Protein AF-0000000084525604 (afdb_homodimer)

Nearest PDB structures (foldseek):
  6u3l-assembly1_A  TM=8.978E-01  e=7.682E-05  Mycobacterium kansasii
  3v5y-assembly4_D  TM=6.059E-01  e=9.392E-02  Homo sapiens
  1aep-assembly1_A  TM=3.145E-01  e=1.385E+00  Locusta migratoria
  6u3l-assembly1_A  TM=8.977E-01  e=7.682E-05  Mycobacterium kansasii
  3v5y-assembly4_D  TM=6.034E-01  e=9.392E-02  Homo sapiens

Structure (mmCIF, N/CA/C/O backbone):
data_AF-0000000084525604-model_v1
#
loop_
_entity.id
_entity.type
_entity.pdbx_description
1 polymer 'Hemerythrin HHE cation binding domain protein'
#
loop_
_atom_site.group_PDB
_atom_site.id
_atom_site.type_symbol
_atom_site.label_atom_id
_atom_site.label_alt_id
_atom_site.label_comp_id
_atom_site.label_asym_id
_atom_site.label_entity_id
_atom_site.label_seq_id
_atom_site.pdbx_PDB_ins_code
_atom_site.Cartn_x
_atom_site.Cartn_y
_atom_site.Cartn_z
_atom_site.occupancy
_atom_site.B_iso_or_equiv
_atom_site.auth_seq_id
_atom_site.auth_comp_id
_atom_site.auth_asym_id
_atom_site.auth_atom_id
_atom_site.pdbx_PDB_model_num
ATOM 1 N N . MET A 1 1 ? -19.234 -13.828 -17.719 1 58.25 1 MET A N 1
ATOM 2 C CA . MET A 1 1 ? -17.984 -13.078 -17.656 1 58.25 1 MET A CA 1
ATOM 3 C C . MET A 1 1 ? -17.234 -13.352 -16.359 1 58.25 1 MET A C 1
ATOM 5 O O . MET A 1 1 ? -17.844 -13.609 -15.328 1 58.25 1 MET A O 1
ATOM 9 N N . ALA A 1 2 ? -15.891 -13.594 -16.438 1 72.56 2 ALA A N 1
ATOM 10 C CA . ALA A 1 2 ? -15.258 -14.133 -15.242 1 72.56 2 ALA A CA 1
ATOM 11 C C . ALA A 1 2 ? -15.211 -13.086 -14.133 1 72.56 2 ALA A C 1
ATOM 13 O O . ALA A 1 2 ? -14.844 -11.938 -14.375 1 72.56 2 ALA A O 1
ATOM 14 N N . ASP A 1 3 ? -15.719 -13.391 -13.062 1 92.06 3 ASP A N 1
ATOM 15 C CA . ASP A 1 3 ? -15.68 -12.602 -11.836 1 92.06 3 ASP A CA 1
ATOM 16 C C . ASP A 1 3 ? -14.242 -12.398 -11.367 1 92.06 3 ASP A C 1
ATOM 18 O O . ASP A 1 3 ? -13.406 -13.297 -11.5 1 92.06 3 ASP A O 1
ATOM 22 N N . ILE A 1 4 ? -13.906 -11.125 -11.016 1 97.75 4 ILE A N 1
ATOM 23 C CA . ILE A 1 4 ? -12.523 -10.781 -10.688 1 97.75 4 ILE A CA 1
ATOM 24 C C . ILE A 1 4 ? -12.047 -11.641 -9.516 1 97.75 4 ILE A C 1
ATOM 26 O O . ILE A 1 4 ? -10.891 -12.047 -9.469 1 97.75 4 ILE A O 1
ATOM 30 N N . TYR A 1 5 ? -12.875 -11.984 -8.617 1 98.25 5 TYR A N 1
ATOM 31 C CA . TYR A 1 5 ? -12.516 -12.773 -7.438 1 98.25 5 TYR A CA 1
ATOM 32 C C . TYR A 1 5 ? -12.094 -14.18 -7.828 1 98.25 5 TYR A C 1
ATOM 34 O O . TYR A 1 5 ? -11.062 -14.68 -7.375 1 98.25 5 TYR A O 1
ATOM 42 N N . ALA A 1 6 ? -12.859 -14.781 -8.656 1 97.81 6 ALA A N 1
ATOM 43 C CA . ALA A 1 6 ? -12.531 -16.125 -9.141 1 97.81 6 ALA A CA 1
ATOM 44 C C . ALA A 1 6 ? -11.25 -16.109 -9.977 1 97.81 6 ALA A C 1
ATOM 46 O O . ALA A 1 6 ? -10.461 -17.047 -9.93 1 97.81 6 ALA A O 1
ATOM 47 N N . THR A 1 7 ? -11.086 -15.062 -10.758 1 98.56 7 THR A N 1
ATOM 48 C CA . THR A 1 7 ? -9.906 -14.93 -11.609 1 98.56 7 THR A CA 1
ATOM 49 C C . THR A 1 7 ? -8.641 -14.82 -10.758 1 98.56 7 THR A C 1
ATOM 51 O O . THR A 1 7 ? -7.648 -15.5 -11.031 1 98.56 7 THR A O 1
ATOM 54 N N . ILE A 1 8 ? -8.68 -13.984 -9.742 1 98.81 8 ILE A N 1
ATOM 55 C CA . ILE A 1 8 ? -7.547 -13.805 -8.836 1 98.81 8 ILE A CA 1
ATOM 56 C C . ILE A 1 8 ? -7.266 -15.109 -8.094 1 98.81 8 ILE A C 1
ATOM 58 O O . ILE A 1 8 ? -6.109 -15.516 -7.965 1 98.81 8 ILE A O 1
ATOM 62 N N . LYS A 1 9 ? -8.289 -15.805 -7.633 1 98.56 9 LYS A N 1
ATOM 63 C CA . LYS A 1 9 ? -8.133 -17.047 -6.895 1 98.56 9 LYS A CA 1
ATOM 64 C C . LYS A 1 9 ? -7.488 -18.125 -7.77 1 98.56 9 LYS A C 1
ATOM 66 O O . LYS A 1 9 ? -6.711 -18.953 -7.277 1 98.56 9 LYS A O 1
ATOM 71 N N . ALA A 1 10 ? -7.859 -18.156 -8.992 1 98.5 10 ALA A N 1
ATOM 72 C CA . ALA A 1 10 ? -7.242 -19.125 -9.906 1 98.5 10 ALA A CA 1
ATOM 73 C C . ALA A 1 10 ? -5.73 -18.922 -9.969 1 98.5 10 ALA A C 1
ATOM 75 O O . ALA A 1 10 ? -4.969 -19.891 -10.031 1 98.5 10 ALA A O 1
ATOM 76 N N . ASP A 1 11 ? -5.281 -17.656 -10.016 1 98.69 11 ASP A N 1
ATOM 77 C CA . ASP A 1 11 ? -3.852 -17.375 -9.938 1 98.69 11 ASP A CA 1
ATOM 78 C C . ASP A 1 11 ? -3.252 -17.922 -8.648 1 98.69 11 ASP A C 1
ATOM 80 O O . ASP A 1 11 ? -2.162 -18.5 -8.656 1 98.69 11 ASP A O 1
ATOM 84 N N . HIS A 1 12 ? -3.941 -17.656 -7.535 1 98.94 12 HIS A N 1
ATOM 85 C CA . HIS A 1 12 ? -3.467 -18.125 -6.238 1 98.94 12 HIS A CA 1
ATOM 86 C C . HIS A 1 12 ? -3.246 -19.641 -6.254 1 98.94 12 HIS A C 1
ATOM 88 O O . HIS A 1 12 ? -2.25 -20.125 -5.719 1 98.94 12 HIS A O 1
ATOM 94 N N . ASP A 1 13 ? -4.184 -20.328 -6.824 1 98.81 13 ASP A N 1
ATOM 95 C CA . ASP A 1 13 ? -4.062 -21.781 -6.914 1 98.81 13 ASP A CA 1
ATOM 96 C C . ASP A 1 13 ? -2.816 -22.188 -7.699 1 98.81 13 ASP A C 1
ATOM 98 O O . ASP A 1 13 ? -2.08 -23.078 -7.293 1 98.81 13 ASP A O 1
ATOM 102 N N . THR A 1 14 ? -2.594 -21.531 -8.805 1 98.81 14 THR A N 1
ATOM 103 C CA . THR A 1 14 ? -1.4 -21.766 -9.609 1 98.81 14 THR A CA 1
ATOM 104 C C . THR A 1 14 ? -0.137 -21.5 -8.797 1 98.81 14 THR A C 1
ATOM 106 O O . THR A 1 14 ? 0.824 -22.266 -8.852 1 98.81 14 THR A O 1
ATOM 109 N N . HIS A 1 15 ? -0.137 -20.422 -8.047 1 98.94 15 HIS A N 1
ATOM 110 C CA . HIS A 1 15 ? 1.033 -20.047 -7.266 1 98.94 15 HIS A CA 1
ATOM 111 C C . HIS A 1 15 ? 1.293 -21.047 -6.141 1 98.94 15 HIS A C 1
ATOM 113 O O . HIS A 1 15 ? 2.445 -21.359 -5.844 1 98.94 15 HIS A O 1
ATOM 119 N N . ARG A 1 16 ? 0.242 -21.5 -5.449 1 98.88 16 ARG A N 1
ATOM 120 C CA . ARG A 1 16 ? 0.402 -22.531 -4.434 1 98.88 16 ARG A CA 1
ATOM 121 C C . ARG A 1 16 ? 1.068 -23.766 -5.02 1 98.88 16 ARG A C 1
ATOM 123 O O . ARG A 1 16 ? 1.944 -24.375 -4.391 1 98.88 16 ARG A O 1
ATOM 130 N N . GLU A 1 17 ? 0.632 -24.156 -6.211 1 98.88 17 GLU A N 1
ATOM 131 C CA . GLU A 1 17 ? 1.216 -25.312 -6.875 1 98.88 17 GLU A CA 1
ATOM 132 C C . GLU A 1 17 ? 2.693 -25.094 -7.188 1 98.88 17 GLU A C 1
ATOM 134 O O . GLU A 1 17 ? 3.518 -25.984 -6.996 1 98.88 17 GLU A O 1
ATOM 139 N N . LEU A 1 18 ? 3.051 -23.938 -7.699 1 98.88 18 LEU A N 1
ATOM 140 C CA . LEU A 1 18 ? 4.438 -23.609 -8.023 1 98.88 18 LEU A CA 1
ATOM 141 C C . LEU A 1 18 ? 5.301 -23.609 -6.766 1 98.88 18 LEU A C 1
ATOM 143 O O . LEU A 1 18 ? 6.418 -24.125 -6.777 1 98.88 18 LEU A O 1
ATOM 147 N N . LEU A 1 19 ? 4.77 -23 -5.676 1 98.88 19 LEU A N 1
ATOM 148 C CA . LEU A 1 19 ? 5.508 -22.969 -4.418 1 98.88 19 LEU A CA 1
ATOM 149 C C . LEU A 1 19 ? 5.773 -24.375 -3.902 1 98.88 19 LEU A C 1
ATOM 151 O O . LEU A 1 19 ? 6.871 -24.672 -3.424 1 98.88 19 LEU A O 1
ATOM 155 N N . ALA A 1 20 ? 4.805 -25.281 -3.992 1 98.81 20 ALA A N 1
ATOM 156 C CA . ALA A 1 20 ? 4.961 -26.672 -3.582 1 98.81 20 ALA A CA 1
ATOM 157 C C . ALA A 1 20 ? 6.016 -27.375 -4.43 1 98.81 20 ALA A C 1
ATOM 159 O O . ALA A 1 20 ? 6.828 -28.141 -3.906 1 98.81 20 ALA A O 1
ATOM 160 N N . ARG A 1 21 ? 6 -27.156 -5.734 1 98.69 21 ARG A N 1
ATOM 161 C CA . ARG A 1 21 ? 6.977 -27.734 -6.645 1 98.69 21 ARG A CA 1
ATOM 162 C C . ARG A 1 21 ? 8.391 -27.297 -6.285 1 98.69 21 ARG A C 1
ATOM 164 O O . ARG A 1 21 ? 9.32 -28.109 -6.258 1 98.69 21 ARG A O 1
ATOM 171 N N . ILE A 1 22 ? 8.562 -26.016 -6.035 1 98.81 22 ILE A N 1
ATOM 172 C CA . ILE A 1 22 ? 9.867 -25.484 -5.668 1 98.81 22 ILE A CA 1
ATOM 173 C C . ILE A 1 22 ? 10.344 -26.125 -4.371 1 98.81 22 ILE A C 1
ATOM 175 O O . ILE A 1 22 ? 11.508 -26.516 -4.254 1 98.81 22 ILE A O 1
ATOM 179 N N . ALA A 1 23 ? 9.438 -26.234 -3.43 1 98.31 23 ALA A N 1
ATOM 180 C CA . ALA A 1 23 ? 9.758 -26.797 -2.121 1 98.31 23 ALA A CA 1
ATOM 181 C C . ALA A 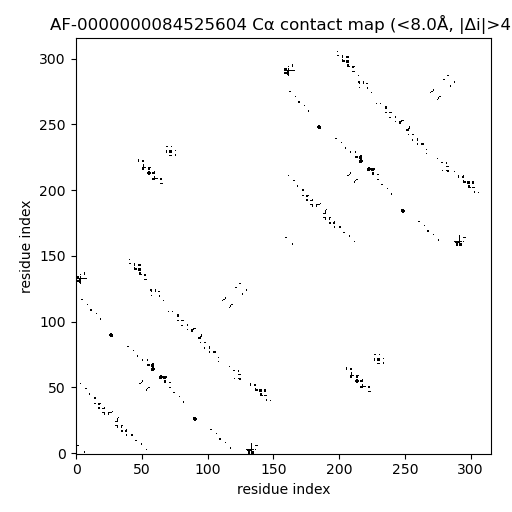1 23 ? 10.211 -28.25 -2.244 1 98.31 23 ALA A C 1
ATOM 183 O O . ALA A 1 23 ? 10.992 -28.734 -1.419 1 98.31 23 ALA A O 1
ATOM 184 N N . ASP A 1 24 ? 9.789 -28.922 -3.279 1 97.94 24 ASP A N 1
ATOM 185 C CA . ASP A 1 24 ? 10.086 -30.328 -3.469 1 97.94 24 ASP A CA 1
ATOM 186 C C . ASP A 1 24 ? 11.414 -30.516 -4.188 1 97.94 24 ASP A C 1
ATOM 188 O O . ASP A 1 24 ? 11.852 -31.656 -4.418 1 97.94 24 ASP A O 1
ATOM 192 N N . THR A 1 25 ? 12.086 -29.438 -4.574 1 97.56 25 THR A N 1
ATOM 193 C CA . THR A 1 25 ? 13.367 -29.5 -5.266 1 97.56 25 THR A CA 1
ATOM 194 C C . THR A 1 25 ? 14.516 -29.156 -4.316 1 97.56 25 THR A C 1
ATOM 196 O O . THR A 1 25 ? 14.281 -28.828 -3.148 1 97.56 25 THR A O 1
ATOM 199 N N . SER A 1 26 ? 15.75 -29.359 -4.805 1 96.5 26 SER A N 1
ATOM 200 C CA . SER A 1 26 ? 16.906 -29.062 -3.967 1 96.5 26 SER A CA 1
ATOM 201 C C . SER A 1 26 ? 18.062 -28.484 -4.793 1 96.5 26 SER A C 1
ATOM 203 O O . SER A 1 26 ? 18.109 -28.688 -6.008 1 96.5 26 SER A O 1
ATOM 205 N N . GLY A 1 27 ? 18.891 -27.719 -4.094 1 96.69 27 GLY A N 1
ATOM 206 C CA . GLY A 1 27 ? 20.078 -27.156 -4.73 1 96.69 27 GLY A CA 1
ATOM 207 C C . GLY A 1 27 ? 19.75 -26.219 -5.867 1 96.69 27 GLY A C 1
ATOM 208 O O . GLY A 1 27 ? 18.797 -25.438 -5.781 1 96.69 27 GLY A O 1
ATOM 209 N N . ALA A 1 28 ? 20.609 -26.156 -6.836 1 97.62 28 ALA A N 1
ATOM 210 C CA . ALA A 1 28 ? 20.422 -25.328 -8.016 1 97.62 28 ALA A CA 1
ATOM 211 C C . ALA A 1 28 ? 19.969 -26.156 -9.211 1 97.62 28 ALA A C 1
ATOM 213 O O . ALA A 1 28 ? 20.453 -25.969 -10.328 1 97.62 28 ALA A O 1
ATOM 214 N N . SER A 1 29 ? 19.047 -27.094 -8.93 1 98.06 29 SER A N 1
ATOM 215 C CA . SER A 1 29 ? 18.547 -27.938 -10.008 1 98.06 29 SER A CA 1
ATOM 216 C C . SER A 1 29 ? 17.828 -27.125 -11.07 1 98.06 29 SER A C 1
ATOM 218 O O . SER A 1 29 ? 17.297 -26.047 -10.781 1 98.06 29 SER A O 1
ATOM 220 N N . GLU A 1 30 ? 17.812 -27.625 -12.266 1 98.12 30 GLU A N 1
ATOM 221 C CA . GLU A 1 30 ? 17.109 -26.969 -13.367 1 98.12 30 GLU A CA 1
ATOM 222 C C . GLU A 1 30 ? 15.617 -26.859 -13.086 1 98.12 30 GLU A C 1
ATOM 224 O O . GLU A 1 30 ? 14.984 -25.859 -13.438 1 98.12 30 GLU A O 1
ATOM 229 N N . GLU A 1 31 ? 15.094 -27.875 -12.477 1 98.19 31 GLU A N 1
ATOM 230 C CA . GLU A 1 31 ? 13.672 -27.891 -12.148 1 98.19 31 GLU A CA 1
ATOM 231 C C . GLU A 1 31 ? 13.328 -26.766 -11.172 1 98.19 31 GLU A C 1
ATOM 233 O O . GLU A 1 31 ? 12.328 -26.062 -11.336 1 98.19 31 GLU A O 1
ATOM 238 N N . ARG A 1 32 ? 14.133 -26.562 -10.094 1 98.56 32 ARG A N 1
ATOM 239 C CA . ARG A 1 32 ? 13.914 -25.469 -9.148 1 98.56 32 ARG A CA 1
ATOM 240 C C . ARG A 1 32 ? 14.008 -24.125 -9.844 1 98.56 32 ARG A C 1
ATOM 242 O O . ARG A 1 32 ? 13.156 -23.25 -9.633 1 98.56 32 ARG A O 1
ATOM 249 N N . ALA A 1 33 ? 15.023 -23.984 -10.664 1 98.38 33 ALA A N 1
ATOM 250 C CA . ALA A 1 33 ? 15.266 -22.719 -11.352 1 98.38 33 ALA A CA 1
ATOM 251 C C . ALA A 1 33 ? 14.086 -22.344 -12.25 1 98.38 33 ALA A C 1
ATOM 253 O O . ALA A 1 33 ? 13.664 -21.188 -12.281 1 98.38 33 ALA A O 1
ATOM 254 N N . GLU A 1 34 ? 13.602 -23.297 -12.938 1 98.5 34 GLU A N 1
ATOM 255 C CA . GLU A 1 34 ? 12.484 -23.062 -13.844 1 98.5 34 GLU A CA 1
ATOM 256 C C . GLU A 1 34 ? 11.211 -22.719 -13.078 1 98.5 34 GLU A C 1
ATOM 258 O O . GLU A 1 34 ? 10.484 -21.797 -13.445 1 98.5 34 GLU A O 1
ATOM 263 N N . ALA A 1 35 ? 10.891 -23.5 -12.07 1 98.69 35 ALA A N 1
ATOM 264 C CA . ALA A 1 35 ? 9.703 -23.234 -11.266 1 98.69 35 ALA A CA 1
ATOM 265 C C . ALA A 1 35 ? 9.781 -21.875 -10.578 1 98.69 35 ALA A C 1
ATOM 267 O O . ALA A 1 35 ? 8.789 -21.156 -10.5 1 98.69 35 ALA A O 1
ATOM 268 N N . TRP A 1 36 ? 11.016 -21.547 -10.055 1 98.69 36 TRP A N 1
ATOM 269 C CA . TRP A 1 36 ? 11.219 -20.25 -9.398 1 98.69 36 TRP A CA 1
ATOM 270 C C . TRP A 1 36 ? 11 -19.109 -10.383 1 98.69 36 TRP A C 1
ATOM 272 O O . TRP A 1 36 ? 10.312 -18.141 -10.07 1 98.69 36 TRP A O 1
ATOM 282 N N . ARG A 1 37 ? 11.555 -19.234 -11.516 1 98 37 ARG A N 1
ATOM 283 C CA . ARG A 1 37 ? 11.398 -18.188 -12.523 1 98 37 ARG A CA 1
ATOM 284 C C . ARG A 1 37 ? 9.93 -17.984 -12.867 1 98 37 ARG A C 1
ATOM 286 O O . ARG A 1 37 ? 9.469 -16.844 -12.969 1 98 37 ARG A O 1
ATOM 293 N N . THR A 1 38 ? 9.234 -19.031 -13.117 1 98.5 38 THR A N 1
ATOM 294 C CA . THR A 1 38 ? 7.82 -18.953 -13.453 1 98.5 38 THR A CA 1
ATOM 295 C C . THR A 1 38 ? 7.035 -18.297 -12.328 1 98.5 38 THR A C 1
ATOM 297 O O . THR A 1 38 ? 6.215 -17.406 -12.57 1 98.5 38 THR A O 1
ATOM 300 N N . PHE A 1 39 ? 7.305 -18.734 -11.086 1 98.81 39 PHE A N 1
ATOM 301 C CA . PHE A 1 39 ? 6.629 -18.156 -9.93 1 98.81 39 PHE A CA 1
ATOM 302 C C . PHE A 1 39 ? 6.922 -16.672 -9.812 1 98.81 39 PHE A C 1
ATOM 304 O O . PHE A 1 39 ? 6.004 -15.859 -9.664 1 98.81 39 PHE A O 1
ATOM 311 N N . TYR A 1 40 ? 8.172 -16.312 -9.859 1 98.44 40 TYR A N 1
ATOM 312 C CA . TYR A 1 40 ? 8.633 -14.938 -9.727 1 98.44 40 TYR A CA 1
ATOM 313 C C . TYR A 1 40 ? 7.934 -14.023 -10.734 1 98.44 40 TYR A C 1
ATOM 315 O O . TYR A 1 40 ? 7.355 -13.008 -10.359 1 98.44 40 TYR A O 1
ATOM 323 N N . GLU A 1 41 ? 7.926 -14.422 -11.977 1 98.06 41 GLU A N 1
ATOM 324 C CA . GLU A 1 41 ? 7.352 -13.586 -13.031 1 98.06 41 GLU A CA 1
ATOM 325 C C . GLU A 1 41 ? 5.832 -13.516 -12.906 1 98.06 41 GLU A C 1
ATOM 327 O O . GLU A 1 41 ? 5.238 -12.453 -13.117 1 98.06 41 GLU A O 1
ATOM 332 N N . ASP A 1 42 ? 5.23 -14.625 -12.586 1 98.62 42 ASP A N 1
ATOM 333 C CA . ASP A 1 42 ? 3.771 -14.656 -12.516 1 98.62 42 ASP A CA 1
ATOM 334 C C . ASP A 1 42 ? 3.256 -13.859 -11.32 1 98.62 42 ASP A C 1
ATOM 336 O O . ASP A 1 42 ? 2.252 -13.156 -11.43 1 98.62 42 ASP A O 1
ATOM 340 N N . VAL A 1 43 ? 3.932 -13.992 -10.195 1 98.75 43 VAL A N 1
ATOM 341 C CA . VAL A 1 43 ? 3.48 -13.289 -9 1 98.75 43 VAL A CA 1
ATOM 342 C C . VAL A 1 43 ? 3.67 -11.781 -9.18 1 98.75 43 VAL A C 1
ATOM 344 O O . VAL A 1 43 ? 2.838 -10.984 -8.734 1 98.75 43 VAL A O 1
ATOM 347 N N . LYS A 1 44 ? 4.75 -11.359 -9.766 1 98.25 44 LYS A N 1
ATOM 348 C CA . LYS A 1 44 ? 4.965 -9.945 -10.039 1 98.25 44 LYS A CA 1
ATOM 349 C C . LYS A 1 44 ? 3.883 -9.391 -10.961 1 98.25 44 LYS A C 1
ATOM 351 O O . LYS A 1 44 ? 3.35 -8.305 -10.719 1 98.25 44 LYS A O 1
ATOM 356 N N . SER A 1 45 ? 3.58 -10.117 -12.039 1 98.69 45 SER A N 1
ATOM 357 C CA . SER A 1 45 ? 2.523 -9.711 -12.961 1 98.69 45 SER A CA 1
ATOM 358 C C . SER A 1 45 ? 1.161 -9.711 -12.273 1 98.69 45 SER A C 1
ATOM 360 O O . SER A 1 45 ? 0.346 -8.82 -12.508 1 98.69 45 SER A O 1
ATOM 362 N N . HIS A 1 46 ? 0.941 -10.727 -11.445 1 98.88 46 HIS A N 1
ATOM 363 C CA . HIS A 1 46 ? -0.28 -10.828 -10.656 1 98.88 46 HIS A CA 1
ATOM 364 C C . HIS A 1 46 ? -0.454 -9.617 -9.75 1 98.88 46 HIS A C 1
ATOM 366 O O . HIS A 1 46 ? -1.534 -9.023 -9.703 1 98.88 46 HIS A O 1
ATOM 372 N N . ALA A 1 47 ? 0.594 -9.273 -9.023 1 98.81 47 ALA A N 1
ATOM 373 C CA . ALA A 1 47 ? 0.517 -8.172 -8.07 1 98.81 47 ALA A CA 1
ATOM 374 C C . ALA A 1 47 ? 0.223 -6.848 -8.773 1 98.81 47 ALA A C 1
ATOM 376 O O . ALA A 1 47 ? -0.618 -6.07 -8.32 1 98.81 47 ALA A O 1
ATOM 377 N N . ALA A 1 48 ? 0.872 -6.605 -9.875 1 98.62 48 ALA A N 1
ATOM 378 C CA . ALA A 1 48 ? 0.641 -5.383 -10.641 1 98.62 48 ALA A CA 1
ATOM 379 C C . ALA A 1 48 ? -0.801 -5.309 -11.133 1 98.62 48 ALA A C 1
ATOM 381 O O . ALA A 1 48 ? -1.459 -4.273 -10.992 1 98.62 48 ALA A O 1
ATOM 382 N N . ALA A 1 49 ? -1.25 -6.367 -11.727 1 98.88 49 ALA A N 1
ATOM 383 C CA . ALA A 1 49 ? -2.611 -6.426 -12.25 1 98.88 49 ALA A CA 1
ATOM 384 C C . ALA A 1 49 ? -3.639 -6.258 -11.133 1 98.88 49 ALA A C 1
ATOM 386 O O . ALA A 1 49 ? -4.633 -5.547 -11.297 1 98.88 49 ALA A O 1
ATOM 387 N N . GLU A 1 50 ? -3.414 -6.934 -10.055 1 98.94 50 GLU A N 1
ATOM 388 C CA . GLU A 1 50 ? -4.336 -6.895 -8.922 1 98.94 50 GLU A CA 1
ATOM 389 C C . GLU A 1 50 ? -4.41 -5.496 -8.32 1 98.94 50 GLU A C 1
ATOM 391 O O . GLU A 1 50 ? -5.492 -5.023 -7.965 1 98.94 50 GLU A O 1
ATOM 396 N N . GLU A 1 51 ? -3.279 -4.859 -8.141 1 98.94 51 GLU A N 1
ATOM 397 C CA . GLU A 1 51 ? -3.27 -3.498 -7.617 1 98.94 51 GLU A CA 1
ATOM 398 C C . GLU A 1 51 ? -4.012 -2.543 -8.547 1 98.94 51 GLU A C 1
ATOM 400 O O . GLU A 1 51 ? -4.852 -1.76 -8.094 1 98.94 51 GLU A O 1
ATOM 405 N N . GLU A 1 52 ? -3.807 -2.674 -9.805 1 98.81 52 GLU A N 1
ATOM 406 C CA . GLU A 1 52 ? -4.418 -1.772 -10.781 1 98.81 52 GLU A CA 1
ATOM 407 C C . GLU A 1 52 ? -5.922 -2.002 -10.875 1 98.81 52 GLU A C 1
ATOM 409 O O . GLU A 1 52 ? -6.699 -1.047 -10.938 1 98.81 52 GLU A O 1
ATOM 414 N N . THR A 1 53 ? -6.371 -3.229 -10.805 1 98.69 53 THR A N 1
ATOM 415 C CA . THR A 1 53 ? -7.738 -3.527 -11.211 1 98.69 53 THR A CA 1
ATOM 416 C C . THR A 1 53 ? -8.625 -3.773 -10 1 98.69 53 THR A C 1
ATOM 418 O O . THR A 1 53 ? -9.844 -3.586 -10.062 1 98.69 53 THR A O 1
ATOM 421 N N . PHE A 1 54 ? -8.07 -4.238 -8.945 1 98.88 54 PHE A N 1
ATOM 422 C CA . PHE A 1 54 ? -8.852 -4.641 -7.785 1 98.88 54 PHE A CA 1
ATOM 423 C C . PHE A 1 54 ? -8.578 -3.719 -6.605 1 98.88 54 PHE A C 1
ATOM 425 O O . PHE A 1 54 ? -9.477 -3.027 -6.129 1 98.88 54 PHE A O 1
ATOM 432 N N . TYR A 1 55 ? -7.305 -3.568 -6.152 1 98.88 55 TYR A N 1
ATOM 433 C CA . TYR A 1 55 ? -6.992 -2.801 -4.953 1 98.88 55 TYR A CA 1
ATOM 434 C C . TYR A 1 55 ? -7.207 -1.311 -5.188 1 98.88 55 TYR A C 1
ATOM 436 O O . TYR A 1 55 ? -7.582 -0.579 -4.266 1 98.88 55 TYR A O 1
ATOM 444 N N . SER A 1 56 ? -6.953 -0.844 -6.438 1 98.81 56 SER A N 1
ATOM 445 C CA . SER A 1 56 ? -7.262 0.552 -6.734 1 98.81 56 SER A CA 1
ATOM 446 C C . SER A 1 56 ? -8.734 0.863 -6.469 1 98.81 56 SER A C 1
ATOM 448 O O . SER A 1 56 ? -9.055 1.915 -5.918 1 98.81 56 SER A O 1
ATOM 450 N N . LYS A 1 57 ? -9.633 -0.004 -6.824 1 98.69 57 LYS A N 1
ATOM 451 C CA . LYS A 1 57 ? -11.062 0.184 -6.574 1 98.69 57 LYS A CA 1
ATOM 452 C C . LYS A 1 57 ? -11.375 0.094 -5.086 1 98.69 57 LYS A C 1
ATOM 454 O O . LYS A 1 57 ? -12.109 0.925 -4.551 1 98.69 57 LYS A O 1
ATOM 459 N N . LEU A 1 58 ? -10.844 -0.943 -4.48 1 98.88 58 LEU A N 1
ATOM 460 C CA . LEU A 1 58 ? -11.094 -1.126 -3.055 1 98.88 58 LEU A CA 1
ATOM 461 C C . LEU A 1 58 ? -10.625 0.087 -2.26 1 98.88 58 LEU A C 1
ATOM 463 O O . LEU A 1 58 ? -11.312 0.541 -1.344 1 98.88 58 LEU A O 1
ATOM 467 N N . MET A 1 59 ? -9.477 0.65 -2.59 1 98.81 59 MET A N 1
ATOM 468 C CA . MET A 1 59 ? -8.867 1.785 -1.9 1 98.81 59 MET A CA 1
ATOM 469 C C . MET A 1 59 ? -9.727 3.035 -2.053 1 98.81 59 MET A C 1
ATOM 471 O O . MET A 1 59 ? -9.711 3.916 -1.189 1 98.81 59 MET A O 1
ATOM 475 N N . SER A 1 60 ? -10.492 3.096 -3.146 1 98.56 60 SER A N 1
ATOM 476 C CA . SER A 1 60 ? -11.312 4.277 -3.41 1 98.56 60 SER A CA 1
ATOM 477 C C . SER A 1 60 ? -12.586 4.266 -2.574 1 98.56 60 SER A C 1
ATOM 479 O O . SER A 1 60 ? -13.359 5.223 -2.6 1 98.56 60 SER A O 1
ATOM 481 N N . LYS A 1 61 ? -12.773 3.186 -1.846 1 98.62 61 LYS A N 1
ATOM 482 C CA . LYS A 1 61 ? -13.938 3.064 -0.98 1 98.62 61 LYS A CA 1
ATOM 483 C C . LYS A 1 61 ? -13.562 3.27 0.485 1 98.62 61 LYS A C 1
ATOM 485 O O . LYS A 1 61 ? -12.648 2.623 0.991 1 98.62 61 LYS A O 1
ATOM 490 N N . THR A 1 62 ? -14.414 4.098 1.171 1 97.88 62 THR A N 1
ATOM 491 C CA . THR A 1 62 ? -14.109 4.504 2.539 1 97.88 62 THR A CA 1
ATOM 492 C C . THR A 1 62 ? -13.891 3.287 3.432 1 97.88 62 THR A C 1
ATOM 494 O O . THR A 1 62 ? -12.898 3.217 4.164 1 97.88 62 THR A O 1
ATOM 497 N N . TRP A 1 63 ? -14.719 2.291 3.301 1 97.31 63 TRP A N 1
ATOM 498 C CA . TRP A 1 63 ? -14.664 1.144 4.203 1 97.31 63 TRP A CA 1
ATOM 499 C C . TRP A 1 63 ? -13.828 0.02 3.605 1 97.31 63 TRP A C 1
ATOM 501 O O . TRP A 1 63 ? -13.789 -1.089 4.145 1 97.31 63 TRP A O 1
ATOM 511 N N . GLY A 1 64 ? -13.164 0.256 2.473 1 98.5 64 GLY A N 1
ATOM 512 C CA . GLY A 1 64 ? -12.211 -0.665 1.874 1 98.5 64 GLY A CA 1
ATOM 513 C C . GLY A 1 64 ? -10.781 -0.177 1.957 1 98.5 64 GLY A C 1
ATOM 514 O O . GLY A 1 64 ? -9.844 -0.95 1.751 1 98.5 64 GLY A O 1
ATOM 515 N N . GLN A 1 65 ? -10.641 1.098 2.238 1 98.38 65 GLN A N 1
ATOM 516 C CA . GLN A 1 65 ? -9.352 1.783 2.15 1 98.38 65 GLN A CA 1
ATOM 517 C C . GLN A 1 65 ? -8.32 1.136 3.068 1 98.38 65 GLN A C 1
ATOM 519 O O . GLN A 1 65 ? -7.191 0.868 2.65 1 98.38 65 GLN A O 1
ATOM 524 N N . ASP A 1 66 ? -8.68 0.792 4.262 1 97.38 66 ASP A N 1
ATOM 525 C CA . ASP A 1 66 ? -7.746 0.205 5.223 1 97.38 66 ASP A CA 1
ATOM 526 C C . ASP A 1 66 ? -7.293 -1.181 4.77 1 97.38 66 ASP A C 1
ATOM 528 O O . ASP A 1 66 ? -6.117 -1.525 4.898 1 97.38 66 ASP A O 1
ATOM 532 N N . SER A 1 67 ? -8.219 -1.964 4.277 1 98.5 67 SER A N 1
ATOM 533 C CA . SER A 1 67 ? -7.902 -3.293 3.766 1 98.5 67 SER A CA 1
ATOM 534 C C . SER A 1 67 ? -6.961 -3.215 2.566 1 98.5 67 SER A C 1
ATOM 536 O O . SER A 1 67 ? -6.027 -4.012 2.449 1 98.5 67 SER A O 1
ATOM 538 N N . ALA A 1 68 ? -7.238 -2.279 1.705 1 98.88 68 ALA A N 1
ATOM 539 C CA . ALA A 1 68 ? -6.387 -2.102 0.532 1 98.88 68 ALA A CA 1
ATOM 540 C C . ALA A 1 68 ? -4.977 -1.678 0.937 1 98.88 68 ALA A C 1
ATOM 542 O O . ALA A 1 68 ? -3.99 -2.205 0.416 1 98.88 68 ALA A O 1
ATOM 543 N N . ARG A 1 69 ? -4.852 -0.727 1.855 1 98.75 69 ARG A N 1
ATOM 544 C CA . ARG A 1 69 ? -3.537 -0.302 2.322 1 98.75 69 ARG A CA 1
ATOM 545 C C . ARG A 1 69 ? -2.752 -1.479 2.891 1 98.75 69 ARG A C 1
ATOM 547 O O . ARG A 1 69 ? -1.572 -1.652 2.578 1 98.75 69 ARG A O 1
ATOM 554 N N . HIS A 1 70 ? -3.402 -2.23 3.717 1 98.5 70 HIS A N 1
ATOM 555 C CA . HIS A 1 70 ? -2.771 -3.391 4.332 1 98.5 70 HIS A CA 1
ATOM 556 C C . HIS A 1 70 ? -2.252 -4.363 3.277 1 98.5 70 HIS A C 1
ATOM 558 O O . HIS A 1 70 ? -1.097 -4.789 3.336 1 98.5 70 HIS A O 1
ATOM 564 N N . SER A 1 71 ? -3.082 -4.691 2.326 1 98.75 71 SER A N 1
ATOM 565 C CA . SER A 1 71 ? -2.723 -5.656 1.295 1 98.75 71 SER A CA 1
ATOM 566 C C . SER A 1 71 ? -1.601 -5.129 0.407 1 98.75 71 SER A C 1
ATOM 568 O O . SER A 1 71 ? -0.707 -5.883 0.013 1 98.75 71 SER A O 1
ATOM 570 N N . VAL A 1 72 ? -1.667 -3.855 0.06 1 98.81 72 VAL A N 1
ATOM 571 C CA . VAL A 1 72 ? -0.652 -3.254 -0.797 1 98.81 72 VAL A CA 1
ATOM 572 C C . VAL A 1 72 ? 0.683 -3.199 -0.058 1 98.81 72 VAL A C 1
ATOM 574 O O . VAL A 1 72 ? 1.742 -3.377 -0.664 1 98.81 72 VAL A O 1
ATOM 577 N N . GLU A 1 73 ? 0.662 -2.918 1.217 1 98.56 73 GLU A N 1
ATOM 578 C CA . GLU A 1 73 ? 1.874 -3.004 2.025 1 98.56 73 GLU A CA 1
ATOM 579 C C . GLU A 1 73 ? 2.49 -4.398 1.952 1 98.56 73 GLU A C 1
ATOM 581 O O . GLU A 1 73 ? 3.703 -4.539 1.796 1 98.56 73 GLU A O 1
ATOM 586 N N . GLU A 1 74 ? 1.643 -5.426 2.107 1 98.81 74 GLU A N 1
ATOM 587 C CA . GLU A 1 74 ? 2.135 -6.797 2.01 1 98.81 74 GLU A CA 1
ATOM 588 C C . GLU A 1 74 ? 2.746 -7.07 0.639 1 98.81 74 GLU A C 1
ATOM 590 O O . GLU A 1 74 ? 3.762 -7.762 0.532 1 98.81 74 GLU A O 1
ATOM 595 N N . HIS A 1 75 ? 2.131 -6.52 -0.433 1 98.94 75 HIS A N 1
ATOM 596 C CA . HIS A 1 75 ? 2.695 -6.664 -1.771 1 98.94 75 HIS A CA 1
ATOM 597 C C . HIS A 1 75 ? 4.105 -6.086 -1.838 1 98.94 75 HIS A C 1
ATOM 599 O O . HIS A 1 75 ? 4.996 -6.684 -2.439 1 98.94 75 HIS A O 1
ATOM 605 N N . ALA A 1 76 ? 4.273 -4.938 -1.269 1 98.56 76 ALA A N 1
ATOM 606 C CA . ALA A 1 76 ? 5.586 -4.297 -1.282 1 98.56 76 ALA A CA 1
ATOM 607 C C . ALA A 1 76 ? 6.617 -5.148 -0.545 1 98.56 76 ALA A C 1
ATOM 609 O O . ALA A 1 76 ? 7.746 -5.316 -1.019 1 98.56 76 ALA A O 1
ATOM 610 N N . GLU A 1 77 ? 6.242 -5.645 0.617 1 98.31 77 GLU A N 1
ATOM 611 C CA . GLU A 1 77 ? 7.137 -6.492 1.401 1 98.31 77 GLU A CA 1
ATOM 612 C C . GLU A 1 77 ? 7.492 -7.77 0.646 1 98.31 77 GLU A C 1
ATOM 614 O O . GLU A 1 77 ? 8.641 -8.211 0.662 1 98.31 77 GLU A O 1
ATOM 619 N N . LEU A 1 78 ? 6.488 -8.359 0.056 1 98.81 78 LEU A N 1
ATOM 620 C CA . LEU A 1 78 ? 6.711 -9.578 -0.716 1 98.81 78 LEU A CA 1
ATOM 621 C C . LEU A 1 78 ? 7.625 -9.305 -1.906 1 98.81 78 LEU A C 1
ATOM 623 O O . LEU A 1 78 ? 8.477 -10.133 -2.244 1 98.81 78 LEU A O 1
ATOM 627 N N . ASP A 1 79 ? 7.402 -8.188 -2.549 1 98.5 79 ASP A N 1
ATOM 628 C CA . ASP A 1 79 ? 8.258 -7.805 -3.668 1 98.5 79 ASP A CA 1
ATOM 629 C C . ASP A 1 79 ? 9.711 -7.684 -3.23 1 98.5 79 ASP A C 1
ATOM 631 O O . ASP A 1 79 ? 10.617 -8.141 -3.934 1 98.5 79 ASP A O 1
ATOM 635 N N . ASP A 1 80 ? 9.945 -7.039 -2.109 1 98.12 80 ASP A N 1
ATOM 636 C CA . ASP A 1 80 ? 11.297 -6.918 -1.577 1 98.12 80 ASP A CA 1
ATOM 637 C C . ASP A 1 80 ? 11.922 -8.289 -1.333 1 98.12 80 ASP A C 1
ATOM 639 O O . ASP A 1 80 ? 13.086 -8.516 -1.665 1 98.12 80 ASP A O 1
ATOM 643 N N . LEU A 1 81 ? 11.164 -9.172 -0.721 1 98.69 81 LEU A N 1
ATOM 644 C CA . LEU A 1 81 ? 11.648 -10.508 -0.413 1 98.69 81 LEU A CA 1
ATOM 645 C C . LEU A 1 81 ? 11.953 -11.289 -1.69 1 98.69 81 LEU A C 1
ATOM 647 O O . LEU A 1 81 ? 12.953 -12.008 -1.761 1 98.69 81 LEU A O 1
ATOM 651 N N . LEU A 1 82 ? 11.094 -11.172 -2.697 1 98.75 82 LEU A N 1
ATOM 652 C CA . LEU A 1 82 ? 11.32 -11.789 -3.996 1 98.75 82 LEU A CA 1
ATOM 653 C C . LEU A 1 82 ? 12.648 -11.336 -4.59 1 98.75 82 LEU A C 1
ATOM 655 O O . LEU A 1 82 ? 13.422 -12.156 -5.098 1 98.75 82 LEU A O 1
ATOM 659 N N . GLU A 1 83 ? 12.945 -10.062 -4.523 1 98.19 83 GLU A N 1
ATOM 660 C CA . GLU A 1 83 ? 14.18 -9.516 -5.074 1 98.19 83 GLU A CA 1
ATOM 661 C C . GLU A 1 83 ? 15.398 -10.008 -4.301 1 98.19 83 GLU A C 1
ATOM 663 O O . GLU A 1 83 ? 16.438 -10.289 -4.891 1 98.19 83 GLU A O 1
ATOM 668 N N . GLU A 1 84 ? 15.266 -10.062 -3 1 98.44 84 GLU A N 1
ATOM 669 C CA . GLU A 1 84 ? 16.359 -10.594 -2.176 1 98.44 84 GLU A CA 1
ATOM 670 C C . GLU A 1 84 ? 16.688 -12.031 -2.549 1 98.44 84 GLU A C 1
ATOM 672 O O . GLU A 1 84 ? 17.859 -12.406 -2.619 1 98.44 84 GLU A O 1
ATOM 677 N N . ILE A 1 85 ? 15.656 -12.797 -2.73 1 98.62 85 ILE A N 1
ATOM 678 C CA . ILE A 1 85 ? 15.836 -14.195 -3.084 1 98.62 85 ILE A CA 1
ATOM 679 C C . ILE A 1 85 ? 16.531 -14.305 -4.441 1 98.62 85 ILE A C 1
ATOM 681 O O . ILE A 1 85 ? 17.438 -15.109 -4.621 1 98.62 85 ILE A O 1
ATOM 685 N N . ASN A 1 86 ? 16.109 -13.469 -5.387 1 96.5 86 ASN A N 1
ATOM 686 C CA . ASN A 1 86 ? 16.719 -13.453 -6.715 1 96.5 86 ASN A CA 1
ATOM 687 C C . ASN A 1 86 ? 18.203 -13.141 -6.641 1 96.5 86 ASN A C 1
ATOM 689 O O . ASN A 1 86 ? 18.984 -13.586 -7.496 1 96.5 86 ASN A O 1
ATOM 693 N N . ASP A 1 87 ? 18.609 -12.445 -5.633 1 97 87 ASP A N 1
ATOM 694 C CA . ASP A 1 87 ? 20 -12.008 -5.5 1 97 87 ASP A CA 1
ATOM 695 C C . ASP A 1 87 ? 20.797 -12.969 -4.617 1 97 87 ASP A C 1
ATOM 697 O O . ASP A 1 87 ? 21.922 -12.672 -4.23 1 97 87 ASP A O 1
ATOM 701 N N . THR A 1 88 ? 20.234 -14.047 -4.266 1 98.44 88 THR A N 1
ATOM 702 C CA . THR A 1 88 ? 20.859 -15.023 -3.387 1 98.44 88 THR A CA 1
ATOM 703 C C . THR A 1 88 ? 21.156 -16.328 -4.141 1 98.44 88 THR A C 1
ATOM 705 O O . THR A 1 88 ? 20.344 -16.766 -4.949 1 98.44 88 THR A O 1
ATOM 708 N N . GLU A 1 89 ? 22.312 -16.953 -3.867 1 98.38 89 GLU A N 1
ATOM 709 C CA . GLU A 1 89 ? 22.67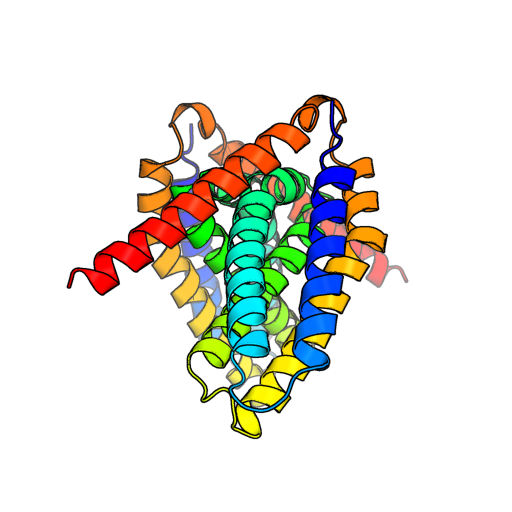2 -18.203 -4.523 1 98.38 89 GLU A CA 1
ATOM 710 C C . GLU A 1 89 ? 21.656 -19.297 -4.219 1 98.38 89 GLU A C 1
ATOM 712 O O . GLU A 1 89 ? 21.438 -19.641 -3.055 1 98.38 89 GLU A O 1
ATOM 717 N N . MET A 1 90 ? 21.094 -19.922 -5.219 1 98.31 90 MET A N 1
ATOM 718 C CA . MET A 1 90 ? 19.938 -20.797 -5.102 1 98.31 90 MET A CA 1
ATOM 719 C C . MET A 1 90 ? 20.281 -22.062 -4.312 1 98.31 90 MET A C 1
ATOM 721 O O . MET A 1 90 ? 19.406 -22.656 -3.674 1 98.31 90 MET A O 1
ATOM 725 N N . ASP A 1 91 ? 21.5 -22.484 -4.344 1 97.88 91 ASP A N 1
ATOM 726 C CA . ASP A 1 91 ? 21.875 -23.719 -3.643 1 97.88 91 ASP A CA 1
ATOM 727 C C . ASP A 1 91 ? 22.375 -23.406 -2.229 1 97.88 91 ASP A C 1
ATOM 729 O O . ASP A 1 91 ? 22.828 -24.312 -1.519 1 97.88 91 ASP A O 1
ATOM 733 N N . SER A 1 92 ? 22.266 -22.172 -1.776 1 98.31 92 SER A N 1
ATOM 734 C CA . SER A 1 92 ? 22.75 -21.797 -0.454 1 98.31 92 SER A CA 1
ATOM 735 C C . SER A 1 92 ? 21.672 -22 0.607 1 98.31 92 SER A C 1
ATOM 737 O O . SER A 1 92 ? 20.484 -21.953 0.304 1 98.31 92 SER A O 1
ATOM 739 N N . PRO A 1 93 ? 22.109 -22.234 1.862 1 98 93 PRO A N 1
ATOM 740 C CA . PRO A 1 93 ? 21.141 -22.281 2.959 1 98 93 PRO A CA 1
ATOM 741 C C . PRO A 1 93 ? 20.344 -20.984 3.107 1 98 93 PRO A C 1
ATOM 743 O O . PRO A 1 93 ? 19.172 -21.016 3.498 1 98 93 PRO A O 1
ATOM 746 N N . ALA A 1 94 ? 20.922 -19.891 2.785 1 98.62 94 ALA A N 1
ATOM 747 C CA . ALA A 1 94 ? 20.25 -18.609 2.879 1 98.62 94 ALA A CA 1
ATOM 748 C C . ALA A 1 94 ? 19.062 -18.531 1.909 1 98.62 94 ALA A C 1
ATOM 750 O O . ALA A 1 94 ? 18.016 -17.969 2.238 1 98.62 94 ALA A O 1
ATOM 751 N N . TRP A 1 95 ? 19.266 -19.062 0.694 1 98.75 95 TRP A N 1
ATOM 752 C CA . TRP A 1 95 ? 18.188 -19.062 -0.289 1 98.75 95 TRP A CA 1
ATOM 753 C C . TRP A 1 95 ? 16.969 -19.828 0.238 1 98.75 95 TRP A C 1
ATOM 755 O O . TRP A 1 95 ? 15.836 -19.359 0.138 1 98.75 95 TRP A O 1
ATOM 765 N N . LEU A 1 96 ? 17.25 -20.984 0.775 1 98.25 96 LEU A N 1
ATOM 766 C CA . LEU A 1 96 ? 16.172 -21.828 1.274 1 98.25 96 LEU A CA 1
ATOM 767 C C . LEU A 1 96 ? 15.414 -21.156 2.41 1 98.25 96 LEU A C 1
ATOM 769 O O . LEU A 1 96 ? 14.188 -21.25 2.494 1 98.25 96 LEU A O 1
ATOM 773 N N . GLU A 1 97 ? 16.141 -20.578 3.314 1 98.62 97 GLU A N 1
ATOM 774 C CA . GLU A 1 97 ? 15.523 -19.859 4.43 1 98.62 97 GLU A CA 1
ATOM 775 C C . GLU A 1 97 ? 14.625 -18.734 3.932 1 98.62 97 GLU A C 1
ATOM 777 O O . GLU A 1 97 ? 13.5 -18.578 4.406 1 98.62 97 GLU A O 1
ATOM 782 N N . LYS A 1 98 ? 15.102 -17.922 2.99 1 98.81 98 LYS A N 1
ATOM 783 C CA . LYS A 1 98 ? 14.312 -16.828 2.428 1 98.81 98 LYS A CA 1
ATOM 784 C C . LYS A 1 98 ? 13.1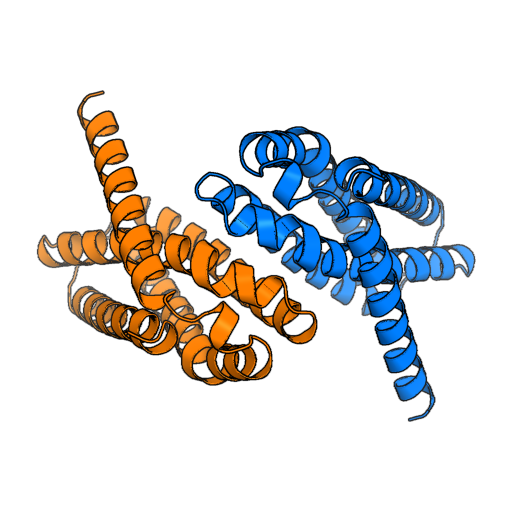02 -17.359 1.67 1 98.81 98 LYS A C 1
ATOM 786 O O . LYS A 1 98 ? 12.031 -16.734 1.69 1 98.81 98 LYS A O 1
ATOM 791 N N . PHE A 1 99 ? 13.297 -18.484 0.961 1 98.88 99 PHE A N 1
ATOM 792 C CA . PHE A 1 99 ? 12.18 -19.078 0.24 1 98.88 99 PHE A CA 1
ATOM 793 C C . PHE A 1 99 ? 11.094 -19.531 1.205 1 98.88 99 PHE A C 1
ATOM 795 O O . PHE A 1 99 ? 9.906 -19.344 0.944 1 98.88 99 PHE A O 1
ATOM 802 N N . LYS A 1 100 ? 11.469 -20.172 2.264 1 98.81 100 LYS A N 1
ATOM 803 C CA . LYS A 1 100 ? 10.492 -20.609 3.256 1 98.81 100 LYS A CA 1
ATOM 804 C C . LYS A 1 100 ? 9.703 -19.422 3.818 1 98.81 100 LYS A C 1
ATOM 806 O O . LYS A 1 100 ? 8.492 -19.516 4.008 1 98.81 100 LYS A O 1
ATOM 811 N N . GLN A 1 101 ? 10.422 -18.391 4.09 1 98.88 101 GLN A N 1
ATOM 812 C CA . GLN A 1 101 ? 9.758 -17.172 4.555 1 98.88 101 GLN A CA 1
ATOM 813 C C . GLN A 1 101 ? 8.797 -16.641 3.5 1 98.88 101 GLN A C 1
ATOM 815 O O . GLN A 1 101 ? 7.668 -16.266 3.822 1 98.88 101 GLN A O 1
ATOM 820 N N . LEU A 1 102 ? 9.242 -16.562 2.295 1 98.94 102 LEU A N 1
ATOM 821 C CA . LEU A 1 102 ? 8.391 -16.078 1.206 1 98.94 102 LEU A CA 1
ATOM 822 C C . LEU A 1 102 ? 7.133 -16.938 1.087 1 98.94 102 LEU A C 1
ATOM 824 O O . LEU A 1 102 ? 6.031 -16.406 0.936 1 98.94 102 LEU A O 1
ATOM 828 N N . ARG A 1 103 ? 7.312 -18.234 1.042 1 98.88 103 ARG A N 1
ATOM 829 C CA . ARG A 1 103 ? 6.168 -19.141 0.917 1 98.88 103 ARG A CA 1
ATOM 830 C C . ARG A 1 103 ? 5.156 -18.891 2.031 1 98.88 103 ARG A C 1
ATOM 832 O O . ARG A 1 103 ? 3.955 -18.781 1.772 1 98.88 103 ARG A O 1
ATOM 839 N N . HIS A 1 104 ? 5.672 -18.797 3.225 1 98.88 104 HIS A N 1
ATOM 840 C CA . HIS A 1 104 ? 4.797 -18.531 4.359 1 98.88 104 HIS A CA 1
ATOM 841 C C . HIS A 1 104 ? 4.055 -17.203 4.184 1 98.88 104 HIS A C 1
ATOM 843 O O . HIS A 1 104 ? 2.83 -17.156 4.312 1 98.88 104 HIS A O 1
ATOM 849 N N . ASP A 1 105 ? 4.785 -16.156 3.967 1 98.88 105 ASP A N 1
ATOM 850 C CA . ASP A 1 105 ? 4.203 -14.812 3.865 1 98.88 105 ASP A CA 1
ATOM 851 C C . ASP A 1 105 ? 3.219 -14.734 2.701 1 98.88 105 ASP A C 1
ATOM 853 O O . ASP A 1 105 ? 2.164 -14.102 2.816 1 98.88 105 ASP A O 1
ATOM 857 N N . TYR A 1 106 ? 3.557 -15.305 1.568 1 98.94 106 TYR A N 1
ATOM 858 C CA . TYR A 1 106 ? 2.705 -15.25 0.385 1 98.94 106 TYR A CA 1
ATOM 859 C C . TYR A 1 106 ? 1.419 -16.047 0.604 1 98.94 106 TYR A C 1
ATOM 861 O O . TYR A 1 106 ? 0.327 -15.562 0.288 1 98.94 106 TYR A O 1
ATOM 869 N N . GLU A 1 107 ? 1.538 -17.234 1.068 1 98.94 107 GLU A N 1
ATOM 870 C CA . GLU A 1 107 ? 0.344 -18.031 1.321 1 98.94 107 GLU A CA 1
ATOM 871 C C . GLU A 1 107 ? -0.557 -17.375 2.359 1 98.94 107 GLU A C 1
ATOM 873 O O . GLU A 1 107 ? -1.782 -17.406 2.236 1 98.94 107 GLU A O 1
ATOM 878 N N . HIS A 1 108 ? 0.054 -16.797 3.41 1 98.81 108 HIS A N 1
ATOM 879 C CA . HIS A 1 108 ? -0.727 -16.016 4.367 1 98.81 108 HIS A CA 1
ATOM 880 C C . HIS A 1 108 ? -1.478 -14.883 3.678 1 98.81 108 HIS A C 1
ATOM 882 O O . HIS A 1 108 ? -2.668 -14.68 3.928 1 98.81 108 HIS A O 1
ATOM 888 N N . HIS A 1 109 ? -0.813 -14.141 2.805 1 98.94 109 HIS A N 1
ATOM 889 C CA . HIS A 1 109 ? -1.408 -13.023 2.074 1 98.94 109 HIS A CA 1
ATOM 890 C C . HIS A 1 109 ? -2.602 -13.484 1.244 1 98.94 109 HIS A C 1
ATOM 892 O O . HIS A 1 109 ? -3.678 -12.891 1.31 1 98.94 109 HIS A O 1
ATOM 898 N N . ILE A 1 110 ? -2.467 -14.555 0.465 1 98.88 110 ILE A N 1
ATOM 899 C CA . ILE A 1 110 ? -3.549 -14.945 -0.434 1 98.88 110 ILE A CA 1
ATOM 900 C C . ILE A 1 110 ? -4.676 -15.586 0.366 1 98.88 110 ILE A C 1
ATOM 902 O O . ILE A 1 110 ? -5.852 -15.445 0.021 1 98.88 110 ILE A O 1
ATOM 906 N N . ASP A 1 111 ? -4.359 -16.297 1.482 1 98.88 111 ASP A N 1
ATOM 907 C CA . ASP A 1 111 ? -5.414 -16.812 2.355 1 98.88 111 ASP A CA 1
ATOM 908 C C . ASP A 1 111 ? -6.234 -15.672 2.949 1 98.88 111 ASP A C 1
ATOM 910 O O . ASP A 1 111 ? -7.465 -15.742 3 1 98.88 111 ASP A O 1
ATOM 914 N N . GLU A 1 112 ? -5.57 -14.68 3.432 1 98.81 112 GLU A N 1
ATOM 915 C CA . GLU A 1 112 ? -6.258 -13.516 3.979 1 98.81 112 GLU A CA 1
ATOM 916 C C . GLU A 1 112 ? -7.148 -12.859 2.928 1 98.81 112 GLU A C 1
ATOM 918 O O . GLU A 1 112 ? -8.273 -12.445 3.229 1 98.81 112 GLU A O 1
ATOM 923 N N . GLU A 1 113 ? -6.637 -12.719 1.769 1 98.88 113 GLU A N 1
ATOM 924 C CA . GLU A 1 113 ? -7.43 -12.141 0.686 1 98.88 113 GLU A CA 1
ATOM 925 C C . GLU A 1 113 ? -8.711 -12.938 0.452 1 98.88 113 GLU A C 1
ATOM 927 O O . GLU A 1 113 ? -9.805 -12.375 0.44 1 98.88 113 GLU A O 1
ATOM 932 N N . GLU A 1 114 ? -8.57 -14.227 0.28 1 98.75 114 GLU A N 1
ATOM 933 C CA . GLU A 1 114 ? -9.688 -15.102 -0.053 1 98.75 114 GLU A CA 1
ATOM 934 C C . GLU A 1 114 ? -10.695 -15.172 1.092 1 98.75 114 GLU A C 1
ATOM 936 O O . GLU A 1 114 ? -11.906 -15.266 0.859 1 98.75 114 GLU A O 1
ATOM 941 N N . ASP A 1 115 ? -10.211 -15.008 2.33 1 97.75 115 ASP A N 1
ATOM 942 C CA . ASP A 1 115 ? -11.062 -15.211 3.494 1 97.75 115 ASP A CA 1
ATOM 943 C C . ASP A 1 115 ? -11.68 -13.898 3.965 1 97.75 115 ASP A C 1
ATOM 945 O O . ASP A 1 115 ? -12.773 -13.891 4.535 1 97.75 115 ASP A O 1
ATOM 949 N N . GLU A 1 116 ? -11 -12.812 3.748 1 98.56 116 GLU A N 1
ATOM 950 C CA . GLU A 1 116 ? -11.438 -11.578 4.395 1 98.56 116 GLU A CA 1
ATOM 951 C C . GLU A 1 116 ? -11.555 -10.438 3.381 1 98.56 116 GLU A C 1
ATOM 953 O O . GLU A 1 116 ? -12.578 -9.75 3.336 1 98.56 116 GLU A O 1
ATOM 958 N N . ILE A 1 117 ? -10.57 -10.219 2.559 1 98.81 117 ILE A N 1
ATOM 959 C CA . ILE A 1 117 ? -10.508 -9.031 1.71 1 98.81 117 ILE A CA 1
ATOM 960 C C . ILE A 1 117 ? -11.586 -9.109 0.632 1 98.81 117 ILE A C 1
ATOM 962 O O . ILE A 1 117 ? -12.25 -8.117 0.338 1 98.81 117 ILE A O 1
ATOM 966 N N . PHE A 1 118 ? -11.75 -10.289 0.025 1 98.69 118 PHE A N 1
ATOM 967 C CA . PHE A 1 118 ? -12.766 -10.453 -1.005 1 98.69 118 PHE A CA 1
ATOM 968 C C . PHE A 1 118 ? -14.156 -10.172 -0.447 1 98.69 118 PHE A C 1
ATOM 970 O O . PHE A 1 118 ? -14.977 -9.531 -1.109 1 98.69 118 PHE A O 1
ATOM 977 N N . ALA A 1 119 ? -14.438 -10.648 0.76 1 98.5 119 ALA A N 1
ATOM 978 C CA . ALA A 1 119 ? -15.734 -10.383 1.39 1 98.5 119 ALA A CA 1
ATOM 979 C C . ALA A 1 119 ? -15.945 -8.891 1.6 1 98.5 119 ALA A C 1
ATOM 981 O O . ALA A 1 119 ? -17.031 -8.367 1.328 1 98.5 119 ALA A O 1
ATOM 982 N N . ARG A 1 120 ? -14.969 -8.188 2.102 1 98.56 120 ARG A N 1
ATOM 983 C CA . ARG A 1 120 ? -15.039 -6.742 2.281 1 98.56 120 ARG A CA 1
ATOM 984 C C . ARG A 1 120 ? -15.281 -6.035 0.952 1 98.56 120 ARG A C 1
ATOM 986 O O . ARG A 1 120 ? -16.078 -5.098 0.876 1 98.56 120 ARG A O 1
ATOM 993 N N . ALA A 1 121 ? -14.578 -6.461 -0.046 1 98.56 121 ALA A N 1
ATOM 994 C CA . ALA A 1 121 ? -14.727 -5.859 -1.369 1 98.56 121 ALA A CA 1
ATOM 995 C C . ALA A 1 121 ? -16.156 -6.016 -1.887 1 98.56 121 ALA A C 1
ATOM 997 O O . ALA A 1 121 ? -16.734 -5.078 -2.443 1 98.56 121 ALA A O 1
ATOM 998 N N . LYS A 1 122 ? -16.719 -7.199 -1.688 1 97.94 122 LYS A N 1
ATOM 999 C CA . LYS A 1 122 ? -18.094 -7.457 -2.139 1 97.94 122 LYS A CA 1
ATOM 1000 C C . LYS A 1 122 ? -19.094 -6.57 -1.399 1 97.94 122 LYS A C 1
ATOM 1002 O O . LYS A 1 122 ? -20.141 -6.219 -1.946 1 97.94 122 LYS A O 1
ATOM 1007 N N . GLU A 1 123 ? -18.766 -6.207 -0.202 1 98.25 123 GLU A N 1
ATOM 1008 C CA . GLU A 1 123 ? -19.625 -5.336 0.591 1 98.25 123 GLU A CA 1
ATOM 1009 C C . GLU A 1 123 ? -19.547 -3.895 0.102 1 98.25 123 GLU A C 1
ATOM 1011 O O . GLU A 1 123 ? -20.547 -3.176 0.117 1 98.25 123 GLU A O 1
ATOM 1016 N N . VAL A 1 124 ? -18.391 -3.467 -0.404 1 98.44 124 VAL A N 1
ATOM 1017 C CA . VAL A 1 124 ? -18.234 -2.021 -0.513 1 98.44 124 VAL A CA 1
ATOM 1018 C C . VAL A 1 124 ? -18.109 -1.623 -1.983 1 98.44 124 VAL A C 1
ATOM 1020 O O . VAL A 1 124 ? -18.266 -0.448 -2.328 1 98.44 124 VAL A O 1
ATOM 1023 N N . ILE A 1 125 ? -17.797 -2.516 -2.82 1 98.19 125 ILE A N 1
ATOM 1024 C CA . ILE A 1 125 ? -17.703 -2.209 -4.242 1 98.19 125 ILE A CA 1
ATOM 1025 C C . ILE A 1 125 ? -18.969 -2.666 -4.949 1 98.19 125 ILE A C 1
ATOM 1027 O O . ILE A 1 125 ? -19.25 -3.865 -5.051 1 98.19 125 ILE A O 1
ATOM 1031 N N . PRO A 1 126 ? -19.75 -1.726 -5.461 1 97.25 126 PRO A N 1
ATOM 1032 C CA . PRO A 1 126 ? -20.906 -2.129 -6.246 1 97.25 126 PRO A CA 1
ATOM 1033 C C . PRO A 1 126 ? -20.547 -3.047 -7.414 1 97.25 126 PRO A C 1
ATOM 1035 O O . PRO A 1 126 ? -19.531 -2.84 -8.07 1 97.25 126 PRO A O 1
ATOM 1038 N N . GLU A 1 127 ? -21.406 -3.984 -7.613 1 94.88 127 GLU A N 1
ATOM 1039 C CA . GLU A 1 127 ? -21.156 -5.012 -8.617 1 94.88 127 GLU A CA 1
ATOM 1040 C C . GLU A 1 127 ? -20.922 -4.395 -9.992 1 94.88 127 GLU A C 1
ATOM 1042 O O . GLU A 1 127 ? -20.078 -4.867 -10.758 1 94.88 127 GLU A O 1
ATOM 1047 N N . ASP A 1 128 ? -21.594 -3.375 -10.328 1 95.62 128 ASP A N 1
ATOM 1048 C CA . ASP A 1 128 ? -21.484 -2.758 -11.648 1 95.62 128 ASP A CA 1
ATOM 1049 C C . ASP A 1 128 ? -20.141 -2.049 -11.812 1 95.62 128 ASP A C 1
ATOM 1051 O O . ASP A 1 128 ? -19.672 -1.858 -12.938 1 95.62 128 ASP A O 1
ATOM 1055 N N . GLU A 1 129 ? -19.5 -1.636 -10.703 1 95.69 129 GLU A N 1
ATOM 1056 C CA . GLU A 1 129 ? -18.219 -0.936 -10.758 1 95.69 129 GLU A CA 1
ATOM 1057 C C . GLU A 1 129 ? -17.062 -1.912 -10.969 1 95.69 129 GLU A C 1
ATOM 1059 O O . GLU A 1 129 ? -15.945 -1.503 -11.312 1 95.69 129 GLU A O 1
ATOM 1064 N N . ILE A 1 130 ? -17.344 -3.189 -10.805 1 95.38 130 ILE A N 1
ATOM 1065 C CA . ILE A 1 130 ? -16.25 -4.141 -10.875 1 95.38 130 ILE A CA 1
ATOM 1066 C C . ILE A 1 130 ? -16.562 -5.227 -11.898 1 95.38 130 ILE A C 1
ATOM 1068 O O . ILE A 1 130 ? -15.734 -6.09 -12.18 1 95.38 130 ILE A O 1
ATOM 1072 N N . ALA A 1 131 ? -17.734 -5.066 -12.477 1 93.06 131 ALA A N 1
ATOM 1073 C CA . ALA A 1 131 ? -18.109 -5.969 -13.57 1 93.06 131 ALA A CA 1
ATOM 1074 C C . ALA A 1 131 ? -17.125 -5.863 -14.727 1 93.06 131 ALA A C 1
ATOM 1076 O O . ALA A 1 131 ? -16.75 -4.762 -15.141 1 93.06 131 ALA A O 1
ATOM 1077 N N . GLY A 1 132 ? -16.641 -6.988 -15.266 1 94.88 132 GLY A N 1
ATOM 1078 C CA . GLY A 1 132 ? -15.711 -7.004 -16.391 1 94.88 132 GLY A CA 1
ATOM 1079 C C . GLY A 1 132 ? -14.258 -6.914 -15.969 1 94.88 132 GLY A C 1
ATOM 1080 O O . GLY A 1 132 ? -13.352 -7.039 -16.797 1 94.88 132 GLY A O 1
ATOM 1081 N N . TYR A 1 133 ? -14.055 -6.797 -14.711 1 96.62 133 TYR A N 1
ATOM 1082 C CA . TYR A 1 133 ? -12.68 -6.543 -14.281 1 96.62 133 TYR A CA 1
ATOM 1083 C C . TYR A 1 133 ? -11.906 -7.848 -14.148 1 96.62 133 TYR A C 1
ATOM 1085 O O . TYR A 1 133 ? -10.672 -7.836 -14.023 1 96.62 133 TYR A O 1
ATOM 1093 N N . GLY A 1 134 ? -12.594 -9 -14.156 1 97.62 134 GLY A N 1
ATOM 1094 C CA . GLY A 1 134 ? -11.859 -10.234 -14.352 1 97.62 134 GLY A CA 1
ATOM 1095 C C . GLY A 1 134 ? -11.07 -10.266 -15.648 1 97.62 134 GLY A C 1
ATOM 1096 O O . GLY A 1 134 ? -9.914 -10.688 -15.664 1 97.62 134 GLY A O 1
ATOM 1097 N N . GLU A 1 135 ? -11.688 -9.797 -16.703 1 97.5 135 GLU A N 1
ATOM 1098 C CA . GLU A 1 135 ? -11.016 -9.727 -18 1 97.5 135 GLU A CA 1
ATOM 1099 C C . GLU A 1 135 ? -9.922 -8.664 -18 1 97.5 135 GLU A C 1
ATOM 1101 O O . GLU A 1 135 ? -8.852 -8.867 -18.578 1 97.5 135 GLU A O 1
ATOM 1106 N N . ARG A 1 136 ? -10.211 -7.555 -17.359 1 97.38 136 ARG A N 1
ATOM 1107 C CA . ARG A 1 136 ? -9.203 -6.5 -17.281 1 97.38 136 ARG A CA 1
ATOM 1108 C C . ARG A 1 136 ? -7.98 -6.977 -16.516 1 97.38 136 ARG A C 1
ATOM 1110 O O . ARG A 1 136 ? -6.848 -6.625 -16.859 1 97.38 136 ARG A O 1
ATOM 1117 N N . PHE A 1 137 ? -8.242 -7.707 -15.484 1 98.69 137 PHE A N 1
ATOM 1118 C CA . PHE A 1 137 ? -7.16 -8.297 -14.703 1 98.69 137 PHE A CA 1
ATOM 1119 C C . PHE A 1 137 ? -6.285 -9.18 -15.578 1 98.69 137 PHE A C 1
ATOM 1121 O O . PHE A 1 137 ? -5.059 -9.055 -15.57 1 98.69 137 PHE A O 1
ATOM 1128 N N . ARG A 1 138 ? -6.898 -10.023 -16.281 1 98.19 138 ARG A N 1
ATOM 1129 C CA . ARG A 1 138 ? -6.148 -10.93 -17.141 1 98.19 138 ARG A CA 1
ATOM 1130 C C . ARG A 1 138 ? -5.348 -10.156 -18.188 1 98.19 138 ARG A C 1
ATOM 1132 O O . ARG A 1 138 ? -4.184 -10.469 -18.438 1 98.19 138 ARG A O 1
ATOM 1139 N N . ALA A 1 139 ? -6.004 -9.203 -18.797 1 98 139 ALA A N 1
ATOM 1140 C CA . ALA A 1 139 ? -5.336 -8.406 -19.828 1 98 139 ALA A CA 1
ATOM 1141 C C . ALA A 1 139 ? -4.129 -7.676 -19.25 1 98 139 ALA A C 1
ATOM 1143 O O . ALA A 1 139 ? -3.055 -7.66 -19.859 1 98 139 ALA A O 1
ATOM 1144 N N . ARG A 1 140 ? -4.332 -7.098 -18.109 1 98.12 140 ARG A N 1
ATOM 1145 C CA . ARG A 1 140 ? -3.252 -6.34 -17.484 1 98.12 140 ARG A CA 1
ATOM 1146 C C . ARG A 1 140 ? -2.109 -7.258 -17.062 1 98.12 140 ARG A C 1
ATOM 1148 O O . ARG A 1 140 ? -0.938 -6.883 -17.156 1 98.12 140 ARG A O 1
ATOM 1155 N N . LYS A 1 141 ? -2.453 -8.367 -16.5 1 98.31 141 LYS A N 1
ATOM 1156 C CA . LYS A 1 141 ? -1.429 -9.336 -16.125 1 98.31 141 LYS A CA 1
ATOM 1157 C C . LYS A 1 141 ? -0.572 -9.734 -17.312 1 98.31 141 LYS A C 1
ATOM 1159 O O . LYS A 1 141 ? 0.652 -9.82 -17.219 1 98.31 141 LYS A O 1
ATOM 1164 N N . GLU A 1 142 ? -1.209 -9.945 -18.406 1 97.62 142 GLU A N 1
ATOM 1165 C CA . GLU A 1 142 ? -0.493 -10.297 -19.625 1 97.62 142 GLU A CA 1
ATOM 1166 C C . GLU A 1 142 ? 0.409 -9.156 -20.078 1 97.62 142 GLU A C 1
ATOM 1168 O O . GLU A 1 142 ? 1.525 -9.391 -20.547 1 97.62 142 GLU A O 1
ATOM 1173 N N . GLU A 1 143 ? -0.112 -7.945 -20.047 1 97.38 143 GLU A N 1
ATOM 1174 C CA . GLU A 1 143 ? 0.698 -6.781 -20.391 1 97.38 143 GLU A CA 1
ATOM 1175 C C . GLU A 1 143 ? 1.962 -6.715 -19.531 1 97.38 143 GLU A C 1
ATOM 1177 O O . GLU A 1 143 ? 3.049 -6.445 -20.047 1 97.38 143 GLU A O 1
ATOM 1182 N N . GLU A 1 144 ? 1.788 -6.934 -18.266 1 96.44 144 GLU A N 1
ATOM 1183 C CA . GLU A 1 144 ? 2.926 -6.863 -17.344 1 96.44 144 GLU A CA 1
ATOM 1184 C C . GLU A 1 144 ? 3.943 -7.961 -17.656 1 96.44 144 GLU A C 1
ATOM 1186 O O . GLU A 1 144 ? 5.152 -7.738 -17.547 1 96.44 144 GLU A O 1
ATOM 1191 N N . ARG A 1 145 ? 3.451 -9.125 -17.938 1 94.69 145 ARG A N 1
ATOM 1192 C CA . ARG A 1 145 ? 4.336 -10.219 -18.297 1 94.69 145 ARG A CA 1
ATOM 1193 C C . ARG A 1 145 ? 5.195 -9.859 -19.5 1 94.69 145 ARG A C 1
ATOM 1195 O O . ARG A 1 145 ? 6.379 -10.203 -19.562 1 94.69 145 ARG A O 1
ATOM 1202 N N . GLY A 1 146 ? 4.559 -9.148 -20.438 1 92.19 146 GLY A N 1
ATOM 1203 C CA . GLY A 1 146 ? 5.293 -8.68 -21.609 1 92.19 146 GLY A CA 1
ATOM 1204 C C . GLY A 1 146 ? 6.391 -7.691 -21.25 1 92.19 146 GLY A C 1
ATOM 1205 O O . GLY A 1 146 ? 7.48 -7.742 -21.828 1 92.19 146 GLY A O 1
ATOM 1206 N N . LEU A 1 147 ? 6.125 -6.852 -20.359 1 88.94 147 LEU A N 1
ATOM 1207 C CA . LEU A 1 147 ? 7.102 -5.855 -19.938 1 88.94 147 LEU A CA 1
ATOM 1208 C C . LEU A 1 147 ? 8.281 -6.52 -19.234 1 88.94 147 LEU A C 1
ATOM 1210 O O . LEU A 1 147 ? 9.43 -6.105 -19.422 1 88.94 147 LEU A O 1
ATOM 1214 N N . ILE A 1 148 ? 8.047 -7.535 -18.453 1 87.94 148 ILE A N 1
ATOM 1215 C CA . ILE A 1 148 ? 9.102 -8.273 -17.75 1 87.94 148 ILE A CA 1
ATOM 1216 C C . ILE A 1 148 ? 9.977 -9 -18.766 1 87.94 148 ILE A C 1
ATOM 1218 O O . ILE A 1 148 ? 11.203 -9.008 -18.641 1 87.94 148 ILE A O 1
ATOM 1222 N N . ASP A 1 149 ? 9.375 -9.453 -19.75 1 84.94 149 ASP A N 1
ATOM 1223 C CA . ASP A 1 149 ? 10.102 -10.164 -20.797 1 84.94 149 ASP A CA 1
ATOM 1224 C C . ASP A 1 149 ? 10.984 -9.219 -21.594 1 84.94 149 ASP A C 1
ATOM 1226 O O . ASP A 1 149 ? 12.094 -9.578 -21.984 1 84.94 149 ASP A O 1
ATOM 1230 N N . ASP A 1 150 ? 10.469 -8.094 -21.844 1 82.81 150 ASP A N 1
ATOM 1231 C CA . ASP A 1 150 ? 11.227 -7.105 -22.609 1 82.81 150 ASP A CA 1
ATOM 1232 C C . ASP A 1 150 ? 12.453 -6.629 -21.828 1 82.81 150 ASP A C 1
ATOM 1234 O O . ASP A 1 150 ? 13.523 -6.438 -22.391 1 82.81 150 ASP A O 1
ATOM 1238 N N . LYS A 1 151 ? 12.273 -6.414 -20.578 1 76.19 151 LYS A N 1
ATOM 1239 C CA . LYS A 1 151 ? 13.391 -5.988 -19.734 1 76.19 151 LYS A CA 1
ATOM 1240 C C . LYS A 1 151 ? 14.477 -7.059 -19.688 1 76.19 151 LYS A C 1
ATOM 1242 O O . LYS A 1 151 ? 15.664 -6.742 -19.688 1 76.19 151 LYS A O 1
ATOM 1247 N N . LYS A 1 152 ? 14 -8.219 -19.703 1 70.06 152 LYS A N 1
ATOM 1248 C CA . LYS A 1 152 ? 14.961 -9.312 -19.719 1 70.06 152 LYS A CA 1
ATOM 1249 C C . LYS A 1 152 ? 15.727 -9.359 -21.031 1 70.06 152 LYS A C 1
ATOM 1251 O O . LYS A 1 152 ? 16.922 -9.633 -21.047 1 70.06 152 LYS A O 1
ATOM 1256 N N . LYS A 1 153 ? 15.109 -9.125 -22.047 1 70.06 153 LYS A N 1
ATOM 1257 C CA . LYS A 1 153 ? 15.75 -9.141 -23.359 1 70.06 153 LYS A CA 1
ATOM 1258 C C . LYS A 1 153 ? 16.766 -8 -23.5 1 70.06 153 LYS A C 1
ATOM 1260 O O . LYS A 1 153 ? 17.844 -8.188 -24.062 1 70.06 153 LYS A O 1
ATOM 1265 N N . ASP A 1 154 ? 16.328 -6.875 -23 1 64.44 154 ASP A N 1
ATOM 1266 C CA . ASP A 1 154 ? 17.234 -5.73 -23.078 1 64.44 154 ASP A CA 1
ATOM 1267 C C . ASP A 1 154 ? 18.5 -5.973 -22.266 1 64.44 154 ASP A C 1
ATOM 1269 O O . ASP A 1 154 ? 19.578 -5.535 -22.656 1 64.44 154 ASP A O 1
ATOM 1273 N N . HIS A 1 155 ? 18.312 -6.703 -21.234 1 61.28 155 HIS A N 1
ATOM 1274 C CA . HIS A 1 155 ? 19.469 -7.012 -20.406 1 61.28 155 HIS A CA 1
ATOM 1275 C C . HIS A 1 155 ? 20.359 -8.062 -21.078 1 61.28 155 HIS A C 1
ATOM 1277 O O . HIS A 1 155 ? 21.578 -8.039 -20.906 1 61.28 155 HIS A O 1
ATOM 1283 N N . LEU A 1 156 ? 19.734 -8.883 -21.781 1 54.06 156 LEU A N 1
ATOM 1284 C CA . LEU A 1 156 ? 20.5 -9.883 -22.516 1 54.06 156 LEU A CA 1
ATOM 1285 C C . LEU A 1 156 ? 21.188 -9.266 -23.719 1 54.06 156 LEU A C 1
ATOM 1287 O O . LEU A 1 156 ? 22.203 -9.781 -24.188 1 54.06 156 LEU A O 1
ATOM 1291 N N . GLU A 1 157 ? 20.594 -8.289 -24.266 1 50.12 157 GLU A N 1
ATOM 1292 C CA . GLU A 1 157 ? 21.188 -7.629 -25.422 1 50.12 157 GLU A CA 1
ATOM 1293 C C . GLU A 1 157 ? 22.266 -6.648 -25 1 50.12 157 GLU A C 1
ATOM 1295 O O . GLU A 1 157 ? 23.062 -6.184 -25.828 1 50.12 157 GLU A O 1
ATOM 1300 N N . ASP A 1 158 ? 22.297 -6.223 -23.766 1 40.28 158 ASP A N 1
ATOM 1301 C CA . ASP A 1 158 ? 23.406 -5.383 -23.359 1 40.28 158 ASP A CA 1
ATOM 1302 C C . ASP A 1 158 ? 24.594 -6.23 -22.891 1 40.28 158 ASP A C 1
ATOM 1304 O O . ASP A 1 158 ? 24.406 -7.25 -22.234 1 40.28 158 ASP A O 1
ATOM 1308 N N . MET B 1 1 ? -11.422 25.812 -9.133 1 58.38 1 MET B N 1
ATOM 1309 C CA . MET B 1 1 ? -11.602 24.656 -8.266 1 58.38 1 MET B CA 1
ATOM 1310 C C . MET B 1 1 ? -10.258 24.125 -7.777 1 58.38 1 MET B C 1
ATOM 1312 O O . MET B 1 1 ? -9.25 24.25 -8.477 1 58.38 1 MET B O 1
ATOM 1316 N N . ALA B 1 2 ? -10.148 23.812 -6.461 1 72.19 2 ALA B N 1
ATOM 1317 C CA . ALA B 1 2 ? -8.789 23.609 -5.961 1 72.19 2 ALA B CA 1
ATOM 1318 C C . ALA B 1 2 ? -8.195 22.312 -6.527 1 72.19 2 ALA B C 1
ATOM 1320 O O . ALA B 1 2 ? -8.859 21.281 -6.551 1 72.19 2 ALA B O 1
ATOM 1321 N N . ASP B 1 3 ? -7.133 22.406 -7.129 1 92 3 ASP B N 1
ATOM 1322 C CA . ASP B 1 3 ? -6.336 21.297 -7.641 1 92 3 ASP B CA 1
ATOM 1323 C C . ASP B 1 3 ? -5.883 20.391 -6.512 1 92 3 ASP B C 1
ATOM 1325 O O . ASP B 1 3 ? -5.578 20.844 -5.41 1 92 3 ASP B O 1
ATOM 1329 N N . ILE B 1 4 ? -6.07 19.047 -6.727 1 97.69 4 ILE B N 1
ATOM 1330 C CA . ILE B 1 4 ? -5.809 18.078 -5.664 1 97.69 4 ILE B CA 1
ATOM 1331 C C . ILE B 1 4 ? -4.359 18.203 -5.195 1 97.69 4 ILE B C 1
ATOM 1333 O O . ILE B 1 4 ? -4.074 18.062 -4.004 1 97.69 4 ILE B O 1
ATOM 1337 N N . TYR B 1 5 ? -3.459 18.516 -6.031 1 98.25 5 TYR B N 1
ATOM 1338 C CA . TYR B 1 5 ? -2.043 18.625 -5.695 1 98.25 5 TYR B CA 1
ATOM 1339 C C . TYR B 1 5 ? -1.793 19.781 -4.734 1 98.25 5 TYR B C 1
ATOM 1341 O O . TYR B 1 5 ? -1.102 19.625 -3.727 1 98.25 5 TYR B O 1
ATOM 1349 N N . ALA B 1 6 ? -2.355 20.891 -5.035 1 97.81 6 ALA B N 1
ATOM 1350 C CA . ALA B 1 6 ? -2.229 22.047 -4.16 1 97.81 6 ALA B CA 1
ATOM 1351 C C . ALA B 1 6 ? -2.908 21.812 -2.816 1 97.81 6 ALA B C 1
ATOM 1353 O O . ALA B 1 6 ? -2.424 22.266 -1.776 1 97.81 6 ALA B O 1
ATOM 1354 N N . THR B 1 7 ? -4.035 21.125 -2.848 1 98.5 7 THR B N 1
ATOM 1355 C CA . THR B 1 7 ? -4.777 20.828 -1.629 1 98.5 7 THR B CA 1
ATOM 1356 C C . THR B 1 7 ? -3.963 19.922 -0.705 1 98.5 7 THR B C 1
ATOM 1358 O O . THR B 1 7 ? -3.873 20.188 0.497 1 98.5 7 THR B O 1
ATOM 1361 N N . ILE B 1 8 ? -3.369 18.875 -1.263 1 98.81 8 ILE B N 1
ATOM 1362 C CA . ILE B 1 8 ? -2.543 17.953 -0.499 1 98.81 8 ILE B CA 1
ATOM 1363 C C . ILE B 1 8 ? -1.315 18.672 0.044 1 98.81 8 ILE B C 1
ATOM 1365 O O . ILE B 1 8 ? -0.949 18.5 1.209 1 98.81 8 ILE B O 1
ATOM 1369 N N . LYS B 1 9 ? -0.685 19.531 -0.757 1 98.56 9 LYS B N 1
ATOM 1370 C CA . LYS B 1 9 ? 0.508 20.266 -0.346 1 98.56 9 LYS B CA 1
ATOM 1371 C C . LYS B 1 9 ? 0.199 21.203 0.809 1 98.56 9 LYS B C 1
ATOM 1373 O O . LYS B 1 9 ? 1.037 21.422 1.688 1 98.56 9 LYS B O 1
ATOM 1378 N N . ALA B 1 10 ? -0.933 21.812 0.763 1 98.5 10 ALA B N 1
ATOM 1379 C CA . ALA B 1 10 ? -1.326 22.688 1.863 1 98.5 10 ALA B CA 1
ATOM 1380 C C . ALA B 1 10 ? -1.362 21.922 3.186 1 98.5 10 ALA B C 1
ATOM 1382 O O . ALA B 1 10 ? -0.965 22.453 4.227 1 98.5 10 ALA B O 1
ATOM 1383 N N . ASP B 1 11 ? -1.889 20.688 3.164 1 98.69 11 ASP B N 1
ATOM 1384 C CA . ASP B 1 11 ? -1.833 19.844 4.352 1 98.69 11 ASP B CA 1
ATOM 1385 C C . ASP B 1 11 ? -0.39 19.609 4.793 1 98.69 11 ASP B C 1
ATOM 1387 O O . ASP B 1 11 ? -0.086 19.656 5.984 1 98.69 11 ASP B O 1
ATOM 1391 N N . HIS B 1 12 ? 0.473 19.281 3.822 1 98.94 12 HIS B N 1
ATOM 1392 C CA . HIS B 1 12 ? 1.879 19.031 4.125 1 98.94 12 HIS B CA 1
ATOM 1393 C C . HIS B 1 12 ? 2.498 20.234 4.852 1 98.94 12 HIS B C 1
ATOM 1395 O O . HIS B 1 12 ? 3.258 20.047 5.809 1 98.94 12 HIS B O 1
ATOM 1401 N N . ASP B 1 13 ? 2.188 21.391 4.363 1 98.81 13 ASP B N 1
ATOM 1402 C CA . ASP B 1 13 ? 2.707 22.594 4.996 1 98.81 13 ASP B CA 1
ATOM 1403 C C . ASP B 1 13 ? 2.242 22.703 6.449 1 98.81 13 ASP B C 1
ATOM 1405 O O . ASP B 1 13 ? 3.033 23.016 7.34 1 98.81 13 ASP B O 1
ATOM 1409 N N . THR B 1 14 ? 0.987 22.438 6.68 1 98.81 14 THR B N 1
ATOM 1410 C CA . THR B 1 14 ? 0.438 22.438 8.031 1 98.81 14 THR B CA 1
ATOM 1411 C C . THR B 1 14 ? 1.153 21.406 8.906 1 98.81 14 THR B C 1
ATOM 1413 O O . THR B 1 14 ? 1.478 21.688 10.062 1 98.81 14 THR B O 1
ATOM 1416 N N . HIS B 1 15 ? 1.398 20.25 8.359 1 98.94 15 HIS B N 1
ATOM 1417 C CA . HIS B 1 15 ? 2.039 19.172 9.117 1 98.94 15 HIS B CA 1
ATOM 1418 C C . HIS B 1 15 ? 3.486 19.516 9.445 1 98.94 15 HIS B C 1
ATOM 1420 O O . HIS B 1 15 ? 3.971 19.219 10.539 1 98.94 15 HIS B O 1
ATOM 1426 N N . ARG B 1 16 ? 4.227 20.094 8.492 1 98.88 16 ARG B N 1
ATOM 1427 C CA . ARG B 1 16 ? 5.586 20.547 8.766 1 98.88 16 ARG B CA 1
ATOM 1428 C C . ARG B 1 16 ? 5.602 21.531 9.938 1 98.88 16 ARG B C 1
ATOM 1430 O O . ARG B 1 16 ? 6.48 21.453 10.797 1 98.88 16 ARG B O 1
ATOM 1437 N N . GLU B 1 17 ? 4.648 22.453 9.938 1 98.88 17 GLU B N 1
ATOM 1438 C CA . GLU B 1 17 ? 4.555 23.422 11.023 1 98.88 17 GLU B CA 1
ATOM 1439 C C . GLU B 1 17 ? 4.281 22.734 12.359 1 98.88 17 GLU B C 1
ATOM 1441 O O . GLU B 1 17 ? 4.875 23.094 13.375 1 98.88 17 GLU B O 1
ATOM 1446 N N . LEU B 1 18 ? 3.367 21.797 12.406 1 98.88 18 LEU B N 1
ATOM 1447 C CA . LEU B 1 18 ? 3.039 21.062 13.625 1 98.88 18 LEU B CA 1
ATOM 1448 C C . LEU B 1 18 ? 4.242 20.281 14.125 1 98.88 18 LEU B C 1
ATOM 1450 O O . LEU B 1 18 ? 4.527 20.266 15.328 1 98.88 18 LEU B O 1
ATOM 1454 N N . LEU B 1 19 ? 4.949 19.609 13.188 1 98.88 19 LEU B N 1
ATOM 1455 C CA . LEU B 1 19 ? 6.133 18.844 13.562 1 98.88 19 LEU B CA 1
ATOM 1456 C C . LEU B 1 19 ? 7.195 19.734 14.18 1 98.88 19 LEU B C 1
ATOM 1458 O O . LEU B 1 19 ? 7.828 19.375 15.172 1 98.88 19 LEU B O 1
ATOM 1462 N N . ALA B 1 20 ? 7.406 20.922 13.633 1 98.81 20 ALA B N 1
ATOM 1463 C CA . ALA B 1 20 ? 8.359 21.891 14.164 1 98.81 20 ALA B CA 1
ATOM 1464 C C . ALA B 1 20 ? 7.953 22.359 15.562 1 98.81 20 ALA B C 1
ATOM 1466 O O . ALA B 1 20 ? 8.805 22.484 16.453 1 98.81 20 ALA B O 1
ATOM 1467 N N . ARG B 1 21 ? 6.684 22.625 15.758 1 98.69 21 ARG B N 1
ATOM 1468 C CA . ARG B 1 21 ? 6.164 23.047 17.062 1 98.69 21 ARG B CA 1
ATOM 1469 C C . ARG B 1 21 ? 6.41 21.969 18.109 1 98.69 21 ARG B C 1
ATOM 1471 O O . ARG B 1 21 ? 6.832 22.266 19.234 1 98.69 21 ARG B O 1
ATOM 1478 N N . ILE B 1 22 ? 6.125 20.734 17.766 1 98.75 22 ILE B N 1
ATOM 1479 C CA . ILE B 1 22 ? 6.336 19.609 18.688 1 98.75 22 ILE B CA 1
ATOM 1480 C C . ILE B 1 22 ? 7.816 19.516 19.062 1 98.75 22 ILE B C 1
ATOM 1482 O O . ILE B 1 22 ? 8.164 19.328 20.234 1 98.75 22 ILE B O 1
ATOM 1486 N N . ALA B 1 23 ? 8.648 19.641 18.062 1 98.31 23 ALA B N 1
ATOM 1487 C CA . ALA B 1 23 ? 10.094 19.531 18.25 1 98.31 23 ALA B CA 1
ATOM 1488 C C . ALA B 1 23 ? 10.609 20.625 19.188 1 98.31 23 ALA B C 1
ATOM 1490 O O . ALA B 1 23 ? 11.609 20.422 19.875 1 98.31 23 ALA B O 1
ATOM 1491 N N . ASP B 1 24 ? 9.906 21.719 19.281 1 97.88 24 ASP B N 1
ATOM 1492 C CA . ASP B 1 24 ? 10.336 22.859 20.078 1 97.88 24 ASP B CA 1
ATOM 1493 C C . ASP B 1 24 ? 9.852 22.719 21.516 1 97.88 24 ASP B C 1
ATOM 1495 O O . ASP B 1 24 ? 10.141 23.578 22.359 1 97.88 24 ASP B O 1
ATOM 1499 N N . THR B 1 25 ? 9.102 21.688 21.844 1 97.5 25 THR B N 1
ATOM 1500 C CA . THR B 1 25 ? 8.594 21.453 23.188 1 97.5 25 THR B CA 1
ATOM 1501 C C . THR B 1 25 ? 9.398 20.359 23.891 1 97.5 25 THR B C 1
ATOM 1503 O O . THR B 1 25 ? 10.32 19.781 23.297 1 97.5 25 THR B O 1
ATOM 1506 N N . SER B 1 26 ? 9.117 20.188 25.188 1 96.5 26 SER B N 1
ATOM 1507 C CA . SER B 1 26 ? 9.844 19.188 25.953 1 96.5 26 SER B CA 1
ATOM 1508 C C . SER B 1 26 ? 8.938 18.516 26.984 1 96.5 26 SER B C 1
ATOM 1510 O O . SER B 1 26 ? 7.918 19.078 27.391 1 96.5 26 SER B O 1
ATOM 1512 N N . GLY B 1 27 ? 9.305 17.281 27.312 1 96.56 27 GLY B N 1
ATOM 1513 C CA . GLY B 1 27 ? 8.578 16.547 28.344 1 96.56 27 GLY B CA 1
ATOM 1514 C C . GLY B 1 27 ? 7.133 16.281 27.969 1 96.56 27 GLY B C 1
ATOM 1515 O O . GLY B 1 27 ? 6.824 16 26.812 1 96.56 27 GLY B O 1
ATOM 1516 N N . ALA B 1 28 ? 6.309 16.203 28.969 1 97.56 28 ALA B N 1
ATOM 1517 C CA . ALA B 1 28 ? 4.879 15.984 28.766 1 97.56 28 ALA B CA 1
ATOM 1518 C C . ALA B 1 28 ? 4.102 17.297 28.922 1 97.56 28 ALA B C 1
ATOM 1520 O O . ALA B 1 28 ? 3.047 17.328 29.562 1 97.56 28 ALA B O 1
ATOM 1521 N N . SER B 1 29 ? 4.66 18.359 28.328 1 98.06 29 SER B N 1
ATOM 1522 C CA . SER B 1 29 ? 3.992 19.656 28.422 1 98.06 29 SER B CA 1
ATOM 1523 C C . SER B 1 29 ? 2.637 19.625 27.719 1 98.06 29 SER B C 1
ATOM 1525 O O . SER B 1 29 ? 2.428 18.828 26.797 1 98.06 29 SER B O 1
ATOM 1527 N N . GLU B 1 30 ? 1.767 20.453 28.141 1 98.06 30 GLU B N 1
ATOM 1528 C CA . GLU B 1 30 ? 0.448 20.562 27.531 1 98.06 30 GLU B CA 1
ATOM 1529 C C . GLU B 1 30 ? 0.552 21 26.078 1 98.06 30 GLU B C 1
ATOM 1531 O O . GLU B 1 30 ? -0.219 20.531 25.234 1 98.06 30 GLU B O 1
ATOM 1536 N N . GLU B 1 31 ? 1.48 21.859 25.812 1 98.19 31 GLU B N 1
ATOM 1537 C CA . GLU B 1 31 ? 1.687 22.328 24.453 1 98.19 31 GLU B CA 1
ATOM 1538 C C . GLU B 1 31 ? 2.094 21.188 23.531 1 98.19 31 GLU B C 1
ATOM 1540 O O . GLU B 1 31 ? 1.591 21.078 22.406 1 98.19 31 GLU B O 1
ATOM 1545 N N . ARG B 1 32 ? 3.051 20.312 23.938 1 98.56 32 ARG B N 1
ATOM 1546 C CA . ARG B 1 32 ? 3.449 19.156 23.141 1 98.56 32 ARG B CA 1
ATOM 1547 C C . ARG B 1 32 ? 2.27 18.203 22.922 1 98.56 32 ARG B C 1
ATOM 1549 O O . ARG B 1 32 ? 2.041 17.75 21.797 1 98.56 32 ARG B O 1
ATOM 1556 N N . ALA B 1 33 ? 1.533 17.969 23.984 1 98.31 33 ALA B N 1
ATOM 1557 C CA . ALA B 1 33 ? 0.405 17.047 23.922 1 98.31 33 ALA B CA 1
ATOM 1558 C C . ALA B 1 33 ? -0.642 17.531 22.922 1 98.31 33 ALA B C 1
ATOM 1560 O O . ALA B 1 33 ? -1.179 16.734 22.141 1 98.31 33 ALA B O 1
ATOM 1561 N N . GLU B 1 34 ? -0.917 18.766 22.969 1 98.44 34 GLU B N 1
ATOM 1562 C CA . GLU B 1 34 ? -1.922 19.328 22.078 1 98.44 34 GLU B CA 1
ATOM 1563 C C . GLU B 1 34 ? -1.448 19.297 20.625 1 98.44 34 GLU B C 1
ATOM 1565 O O . GLU B 1 34 ? -2.211 18.938 19.719 1 98.44 34 GLU B O 1
ATOM 1570 N N . ALA B 1 35 ? -0.241 19.734 20.375 1 98.62 35 ALA B N 1
ATOM 1571 C CA . ALA B 1 35 ? 0.309 19.719 19.016 1 98.62 35 ALA B CA 1
ATOM 1572 C C . ALA B 1 35 ? 0.382 18.297 18.469 1 98.62 35 ALA B C 1
ATOM 1574 O O . ALA B 1 35 ? 0.086 18.062 17.297 1 98.62 35 ALA B O 1
ATOM 1575 N N . TRP B 1 36 ? 0.811 17.328 19.359 1 98.69 36 TRP B N 1
ATOM 1576 C CA . TRP B 1 36 ? 0.896 15.938 18.953 1 98.69 36 TRP B CA 1
ATOM 1577 C C . TRP B 1 36 ? -0.48 15.398 18.578 1 98.69 36 TRP B C 1
ATOM 1579 O O . TRP B 1 36 ? -0.638 14.742 17.531 1 98.69 36 TRP B O 1
ATOM 1589 N N . ARG B 1 37 ? -1.421 15.672 19.375 1 98 37 ARG B N 1
ATOM 1590 C CA . ARG B 1 37 ? -2.775 15.203 19.109 1 98 37 ARG B CA 1
ATOM 1591 C C . ARG B 1 37 ? -3.285 15.742 17.766 1 98 37 ARG B C 1
ATOM 1593 O O . ARG B 1 37 ? -3.875 15.008 16.984 1 98 37 ARG B O 1
ATOM 1600 N N . THR B 1 38 ? -3.133 17 17.562 1 98.5 38 THR B N 1
ATOM 1601 C CA . THR B 1 38 ? -3.568 17.625 16.328 1 98.5 38 THR B CA 1
ATOM 1602 C C . THR B 1 38 ? -2.871 17 15.125 1 98.5 38 THR B C 1
ATOM 1604 O O . THR B 1 38 ? -3.516 16.672 14.125 1 98.5 38 THR B O 1
ATOM 1607 N N . PHE B 1 39 ? -1.537 16.828 15.234 1 98.81 39 PHE B N 1
ATOM 1608 C CA . PHE B 1 39 ? -0.764 16.203 14.164 1 98.81 39 PHE B CA 1
ATOM 1609 C C . PHE B 1 39 ? -1.25 14.789 13.883 1 98.81 39 PHE B C 1
ATOM 1611 O O . PHE B 1 39 ? -1.509 14.43 12.734 1 98.81 39 PHE B O 1
ATOM 1618 N N . TYR B 1 40 ? -1.344 14 14.906 1 98.38 40 TYR B N 1
ATOM 1619 C CA . TYR B 1 40 ? -1.754 12.602 14.82 1 98.38 40 TYR B CA 1
ATOM 1620 C C . TYR B 1 40 ? -3.088 12.469 14.094 1 98.38 40 TYR B C 1
ATOM 1622 O O . TYR B 1 40 ? -3.201 11.711 13.133 1 98.38 40 TYR B O 1
ATOM 1630 N N . GLU B 1 41 ? -4.059 13.234 14.508 1 98.06 41 GLU B N 1
ATOM 1631 C CA . GLU B 1 41 ? -5.398 13.133 13.938 1 98.06 41 GLU B CA 1
ATOM 1632 C C . GLU B 1 41 ? -5.426 13.656 12.5 1 98.06 41 GLU B C 1
ATOM 1634 O O . GLU B 1 41 ? -6.09 13.078 11.641 1 98.06 41 GLU B O 1
ATOM 1639 N N . ASP B 1 42 ? -4.719 14.727 12.266 1 98.62 42 ASP B N 1
ATOM 1640 C CA . ASP B 1 42 ? -4.75 15.328 10.938 1 98.62 42 ASP B CA 1
ATOM 1641 C C . ASP B 1 42 ? -4.023 14.453 9.914 1 98.62 42 ASP B C 1
ATOM 1643 O O . ASP B 1 42 ? -4.484 14.305 8.781 1 98.62 42 ASP B O 1
ATOM 1647 N N . VAL B 1 43 ? -2.896 13.891 10.32 1 98.75 43 VAL B N 1
ATOM 1648 C CA . VAL B 1 43 ? -2.125 13.07 9.398 1 98.75 43 VAL B CA 1
ATOM 1649 C C . VAL B 1 43 ? -2.893 11.781 9.086 1 98.75 43 VAL B C 1
ATOM 1651 O O . VAL B 1 43 ? -2.869 11.297 7.957 1 98.75 43 VAL B O 1
ATOM 1654 N N . LYS B 1 44 ? -3.521 11.195 10.055 1 98.31 44 LYS B N 1
ATOM 1655 C CA . LYS B 1 44 ? -4.332 10 9.82 1 98.31 44 LYS B CA 1
ATOM 1656 C C . LYS B 1 44 ? -5.473 10.297 8.852 1 98.31 44 LYS B C 1
ATOM 1658 O O . LYS B 1 44 ? -5.73 9.516 7.93 1 98.31 44 LYS B O 1
ATOM 1663 N N . SER B 1 45 ? -6.176 11.406 9.07 1 98.69 45 SER B N 1
ATOM 1664 C CA . SER B 1 45 ? -7.254 11.82 8.18 1 98.69 45 SER B CA 1
ATOM 1665 C C . SER B 1 45 ? -6.727 12.141 6.785 1 98.69 45 SER B C 1
ATOM 1667 O O . SER B 1 45 ? -7.359 11.797 5.785 1 98.69 45 SER B O 1
ATOM 1669 N N . HIS B 1 46 ? -5.57 12.797 6.746 1 98.88 46 HIS B N 1
ATOM 1670 C CA . HIS B 1 46 ? -4.895 13.109 5.492 1 98.88 46 HIS B CA 1
ATOM 1671 C C . HIS B 1 46 ? -4.578 11.844 4.707 1 98.88 46 HIS B C 1
ATOM 1673 O O . HIS B 1 46 ? -4.848 11.766 3.506 1 98.88 46 HIS B O 1
ATOM 1679 N N . ALA B 1 47 ? -3.988 10.867 5.383 1 98.81 47 ALA B N 1
ATOM 1680 C CA . ALA B 1 47 ? -3.568 9.641 4.715 1 98.81 47 ALA B CA 1
ATOM 1681 C C . ALA B 1 47 ? -4.77 8.891 4.148 1 98.81 47 ALA B C 1
ATOM 1683 O O . ALA B 1 47 ? -4.734 8.414 3.012 1 98.81 47 ALA B O 1
ATOM 1684 N N . ALA B 1 48 ? -5.836 8.797 4.91 1 98.62 48 ALA B N 1
ATOM 1685 C CA . ALA B 1 48 ? -7.047 8.117 4.445 1 98.62 48 ALA B CA 1
ATOM 1686 C C . ALA B 1 48 ? -7.629 8.812 3.219 1 98.62 48 ALA B C 1
ATOM 1688 O O . ALA B 1 48 ? -7.969 8.164 2.229 1 98.62 48 ALA B O 1
ATOM 1689 N N . ALA B 1 49 ? -7.766 10.102 3.311 1 98.88 49 ALA B N 1
ATOM 1690 C CA . ALA B 1 49 ? -8.312 10.883 2.209 1 98.88 49 ALA B CA 1
ATOM 1691 C C . ALA B 1 49 ? -7.441 10.773 0.963 1 98.88 49 ALA B C 1
ATOM 1693 O O . ALA B 1 49 ? -7.953 10.633 -0.15 1 98.88 49 ALA B O 1
ATOM 1694 N N . GLU B 1 50 ? -6.168 10.883 1.153 1 98.94 50 GLU B N 1
ATOM 1695 C CA . GLU B 1 50 ? -5.219 10.828 0.045 1 98.94 50 GLU B CA 1
ATOM 1696 C C . GLU B 1 50 ? -5.246 9.469 -0.643 1 98.94 50 GLU B C 1
ATOM 1698 O O . GLU B 1 50 ? -5.191 9.383 -1.871 1 98.94 50 GLU B O 1
ATOM 1703 N N . GLU B 1 51 ? -5.254 8.406 0.122 1 98.94 51 GLU B N 1
ATOM 1704 C CA . GLU B 1 51 ? -5.328 7.07 -0.46 1 98.94 51 GLU B CA 1
ATOM 1705 C C . GLU B 1 51 ? -6.617 6.887 -1.257 1 98.94 51 GLU B C 1
ATOM 1707 O O . GLU B 1 51 ? -6.586 6.414 -2.395 1 98.94 51 GLU B O 1
ATOM 1712 N N . GLU B 1 52 ? -7.703 7.355 -0.737 1 98.81 52 GLU B N 1
ATOM 1713 C CA . GLU B 1 52 ? -9 7.18 -1.385 1 98.81 52 GLU B CA 1
ATOM 1714 C C . GLU B 1 52 ? -9.102 8.023 -2.654 1 98.81 52 GLU B C 1
ATOM 1716 O O . GLU B 1 52 ? -9.602 7.551 -3.678 1 98.81 52 GLU B O 1
ATOM 1721 N N . THR B 1 53 ? -8.562 9.219 -2.643 1 98.69 53 THR B N 1
ATOM 1722 C CA . THR B 1 53 ? -8.906 10.172 -3.691 1 98.69 53 THR B CA 1
ATOM 1723 C C . THR B 1 53 ? -7.766 10.312 -4.691 1 98.69 53 THR B C 1
ATOM 1725 O O . THR B 1 53 ? -7.988 10.664 -5.852 1 98.69 53 THR B O 1
ATOM 1728 N N . PHE B 1 54 ? -6.582 10.133 -4.262 1 98.88 54 PHE B N 1
ATOM 1729 C CA . PHE B 1 54 ? -5.418 10.383 -5.098 1 98.88 54 PHE B CA 1
ATOM 1730 C C . PHE B 1 54 ? -4.695 9.086 -5.434 1 98.88 54 PHE B C 1
ATOM 1732 O O . PHE B 1 54 ? -4.613 8.703 -6.602 1 98.88 54 PHE B O 1
ATOM 1739 N N . TYR B 1 55 ? -4.25 8.281 -4.434 1 98.94 55 TYR B N 1
ATOM 1740 C CA . TYR B 1 55 ? -3.449 7.09 -4.688 1 98.94 55 TYR B CA 1
ATOM 1741 C C . TYR B 1 55 ? -4.289 6.004 -5.352 1 98.94 55 TYR B C 1
ATOM 1743 O O . TYR B 1 55 ? -3.775 5.223 -6.156 1 98.94 55 TYR B O 1
ATOM 1751 N N . SER B 1 56 ? -5.598 5.93 -5 1 98.81 56 SER B N 1
ATOM 1752 C CA . SER B 1 56 ? -6.461 4.98 -5.699 1 98.81 56 SER B CA 1
ATOM 1753 C C . SER B 1 56 ? -6.449 5.227 -7.203 1 98.8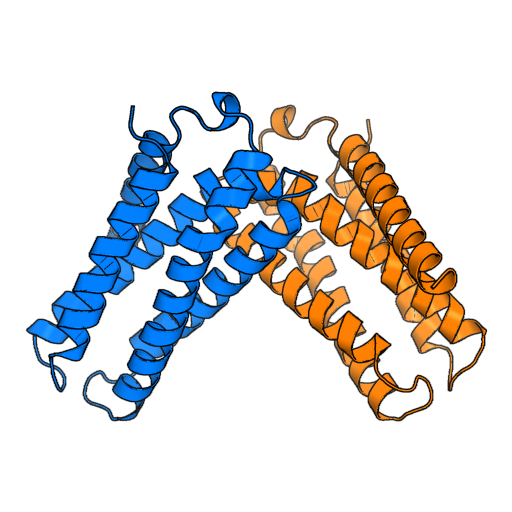1 56 SER B C 1
ATOM 1755 O O . SER B 1 56 ? -6.395 4.277 -7.992 1 98.81 56 SER B O 1
ATOM 1757 N N . LYS B 1 57 ? -6.488 6.457 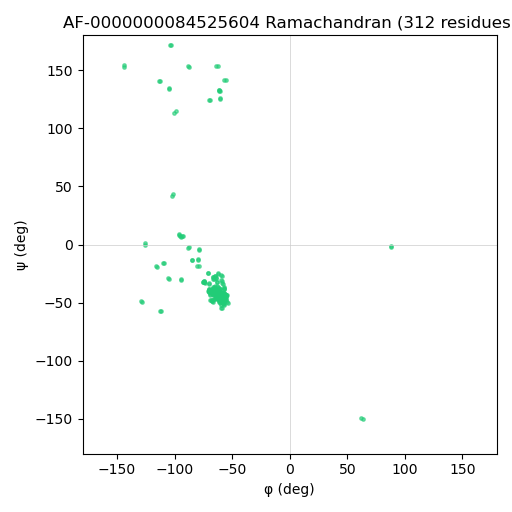-7.641 1 98.69 57 LYS B N 1
ATOM 1758 C CA . LYS B 1 57 ? -6.438 6.793 -9.062 1 98.69 57 LYS B CA 1
ATOM 1759 C C . LYS B 1 57 ? -5.066 6.48 -9.648 1 98.69 57 LYS B C 1
ATOM 1761 O O . LYS B 1 57 ? -4.969 5.898 -10.734 1 98.69 57 LYS B O 1
ATOM 1766 N N . LEU B 1 58 ? -4.059 6.926 -8.945 1 98.88 58 LEU B N 1
ATOM 1767 C CA . LEU B 1 58 ? -2.705 6.688 -9.43 1 98.88 58 LEU B CA 1
ATOM 1768 C C . LEU B 1 58 ? -2.443 5.195 -9.609 1 98.88 58 LEU B C 1
ATOM 1770 O O . LEU B 1 58 ? -1.845 4.781 -10.602 1 98.88 58 LEU B O 1
ATOM 1774 N N . MET B 1 59 ? -2.881 4.359 -8.68 1 98.81 59 MET B N 1
ATOM 1775 C CA . MET B 1 59 ? -2.674 2.914 -8.68 1 98.81 59 MET B CA 1
ATOM 1776 C C . MET B 1 59 ? -3.383 2.264 -9.859 1 98.81 59 MET B C 1
ATOM 1778 O O . MET B 1 59 ? -2.953 1.216 -10.352 1 98.81 59 MET B O 1
ATOM 1782 N N . SER B 1 60 ? -4.465 2.912 -10.328 1 98.56 60 SER B N 1
ATOM 1783 C CA . SER B 1 60 ? -5.246 2.34 -11.422 1 98.56 60 SER B CA 1
ATOM 1784 C C . SER B 1 60 ? -4.57 2.58 -12.766 1 98.56 60 SER B C 1
ATOM 1786 O O . SER B 1 60 ? -5.039 2.096 -13.797 1 98.56 60 SER B O 1
ATOM 1788 N N . LYS B 1 61 ? -3.473 3.32 -12.727 1 98.62 61 LYS B N 1
ATOM 1789 C CA . LYS B 1 61 ? -2.717 3.598 -13.945 1 98.62 61 LYS B CA 1
ATOM 1790 C C . LYS B 1 61 ? -1.441 2.764 -14 1 98.62 61 LYS B C 1
ATOM 1792 O O . LYS B 1 61 ? -0.655 2.758 -13.055 1 98.62 61 LYS B O 1
ATOM 1797 N N . THR B 1 62 ? -1.214 2.162 -15.219 1 97.81 62 THR B N 1
ATOM 1798 C CA . THR B 1 62 ? -0.116 1.218 -15.391 1 97.81 62 THR B CA 1
ATOM 1799 C C . THR B 1 62 ? 1.21 1.847 -14.969 1 97.81 62 THR B C 1
ATOM 1801 O O . THR B 1 62 ? 1.973 1.248 -14.211 1 97.81 62 THR B O 1
ATOM 1804 N N . TRP B 1 63 ? 1.438 3.07 -15.352 1 97.38 63 TRP B N 1
ATOM 1805 C CA . TRP B 1 63 ? 2.729 3.703 -15.109 1 97.38 63 TRP B CA 1
ATOM 1806 C C . TRP B 1 63 ? 2.701 4.516 -13.82 1 97.38 63 TRP B C 1
ATOM 1808 O O . TRP B 1 63 ? 3.648 5.25 -13.523 1 97.38 63 TRP B O 1
ATOM 1818 N N . GLY B 1 64 ? 1.623 4.449 -13.055 1 98.56 64 GLY B N 1
ATOM 1819 C CA . GLY B 1 64 ? 1.521 5.043 -11.727 1 98.56 64 GLY B CA 1
ATOM 1820 C C . GLY B 1 64 ? 1.494 4.016 -10.617 1 98.56 64 GLY B C 1
ATOM 1821 O O . GLY B 1 64 ? 1.686 4.359 -9.445 1 98.56 64 GLY B O 1
ATOM 1822 N N . GLN B 1 65 ? 1.237 2.785 -10.984 1 98.38 65 GLN B N 1
ATOM 1823 C CA . GLN B 1 65 ? 0.97 1.71 -10.039 1 98.38 65 GLN B CA 1
ATOM 1824 C C . GLN B 1 65 ? 2.143 1.518 -9.078 1 98.38 65 GLN B C 1
ATOM 1826 O O . GLN B 1 65 ? 1.951 1.43 -7.867 1 98.38 65 GLN B O 1
ATOM 1831 N N . ASP B 1 66 ? 3.344 1.53 -9.555 1 97.44 66 ASP B N 1
ATOM 1832 C CA . ASP B 1 66 ? 4.523 1.314 -8.727 1 97.44 66 ASP B CA 1
ATOM 1833 C C . ASP B 1 66 ? 4.707 2.457 -7.727 1 97.44 66 ASP B C 1
ATOM 1835 O O . ASP B 1 66 ? 5.051 2.225 -6.566 1 97.44 66 ASP B O 1
ATOM 1839 N N . SER B 1 67 ? 4.504 3.67 -8.188 1 98.56 67 SER B N 1
ATOM 1840 C CA . SER B 1 67 ? 4.605 4.84 -7.32 1 98.56 6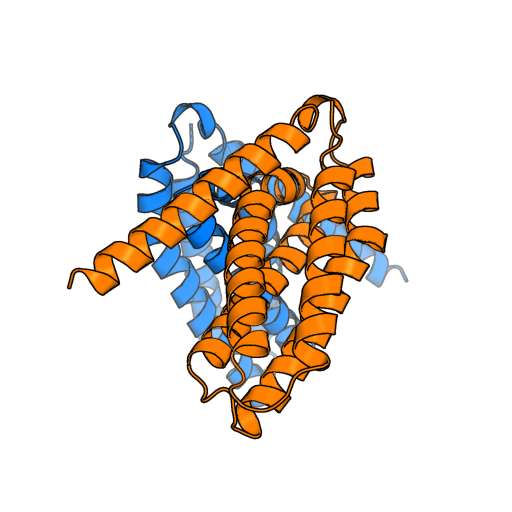7 SER B CA 1
ATOM 1841 C C . SER B 1 67 ? 3.549 4.805 -6.219 1 98.56 67 SER B C 1
ATOM 1843 O O . SER B 1 67 ? 3.834 5.137 -5.066 1 98.56 67 SER B O 1
ATOM 1845 N N . ALA B 1 68 ? 2.367 4.426 -6.594 1 98.88 68 ALA B N 1
ATOM 1846 C CA . ALA B 1 68 ? 1.288 4.332 -5.613 1 98.88 68 ALA B CA 1
ATOM 1847 C C . ALA B 1 68 ? 1.585 3.258 -4.57 1 98.88 68 ALA B C 1
ATOM 1849 O O . ALA B 1 68 ? 1.396 3.479 -3.373 1 98.88 68 ALA B O 1
ATOM 1850 N N . ARG B 1 69 ? 2.041 2.09 -5 1 98.75 69 ARG B N 1
ATOM 1851 C CA . ARG B 1 69 ? 2.391 1.031 -4.059 1 98.75 69 ARG B CA 1
ATOM 1852 C C . ARG B 1 69 ? 3.441 1.512 -3.061 1 98.75 69 ARG B C 1
ATOM 1854 O O . ARG B 1 69 ? 3.309 1.285 -1.856 1 98.75 69 ARG B O 1
ATOM 1861 N N . HIS B 1 70 ? 4.461 2.127 -3.574 1 98.5 70 HIS B N 1
ATOM 1862 C CA . HIS B 1 70 ? 5.539 2.639 -2.736 1 98.5 70 HIS B CA 1
ATOM 1863 C C . HIS B 1 70 ? 5.008 3.613 -1.689 1 98.5 70 HIS B C 1
ATOM 1865 O O . HIS B 1 70 ? 5.316 3.484 -0.503 1 98.5 70 HIS B O 1
ATOM 1871 N N . SER B 1 71 ? 4.207 4.555 -2.119 1 98.75 71 SER B N 1
ATOM 1872 C CA . SER B 1 71 ? 3.682 5.582 -1.225 1 98.75 71 SER B CA 1
ATOM 1873 C C . SER B 1 71 ? 2.742 4.984 -0.185 1 98.75 71 SER B C 1
ATOM 1875 O O . SER B 1 71 ? 2.752 5.391 0.978 1 98.75 71 SER B O 1
ATOM 1877 N N . VAL B 1 72 ? 1.911 4.051 -0.607 1 98.81 72 VAL B N 1
ATOM 1878 C CA . VAL B 1 72 ? 0.961 3.416 0.302 1 98.81 72 VAL B CA 1
ATOM 1879 C C . VAL B 1 72 ? 1.713 2.576 1.333 1 98.81 72 VAL B C 1
ATOM 1881 O O . VAL B 1 72 ? 1.312 2.508 2.496 1 98.81 72 VAL B O 1
ATOM 1884 N N . GLU B 1 73 ? 2.764 1.91 0.926 1 98.56 73 GLU B N 1
ATOM 1885 C CA . GLU B 1 73 ? 3.627 1.212 1.874 1 98.56 73 GLU B CA 1
ATOM 1886 C C . GLU B 1 73 ? 4.168 2.166 2.936 1 98.56 73 GLU B C 1
ATOM 1888 O O . GLU B 1 73 ? 4.164 1.845 4.125 1 98.56 73 GLU B O 1
ATOM 1893 N N . GLU B 1 74 ? 4.66 3.33 2.488 1 98.81 74 GLU B N 1
ATOM 1894 C CA . GLU B 1 74 ? 5.164 4.324 3.434 1 98.81 74 GLU B CA 1
ATOM 1895 C C . GLU B 1 74 ? 4.066 4.777 4.395 1 98.81 74 GLU B C 1
ATOM 1897 O O . GLU B 1 74 ? 4.324 4.984 5.582 1 98.81 74 GLU B O 1
ATOM 1902 N N . HIS B 1 75 ? 2.82 4.926 3.885 1 98.94 75 HIS B N 1
ATOM 1903 C CA . HIS B 1 75 ? 1.701 5.281 4.75 1 98.94 75 HIS B CA 1
ATOM 1904 C C . HIS B 1 75 ? 1.501 4.242 5.848 1 98.94 75 HIS B C 1
ATOM 1906 O O . HIS B 1 75 ? 1.261 4.59 7.004 1 98.94 75 HIS B O 1
ATOM 1912 N N . ALA B 1 76 ? 1.575 3.008 5.473 1 98.56 76 ALA B N 1
ATOM 1913 C CA . ALA B 1 76 ? 1.395 1.937 6.449 1 98.56 76 ALA B CA 1
ATOM 1914 C C . ALA B 1 76 ? 2.484 1.979 7.516 1 98.56 76 ALA B C 1
ATOM 1916 O O . ALA B 1 76 ? 2.201 1.826 8.703 1 98.56 76 ALA B O 1
ATOM 1917 N N . GLU B 1 77 ? 3.715 2.152 7.086 1 98.31 77 GLU B N 1
ATOM 1918 C CA . GLU B 1 77 ? 4.836 2.23 8.016 1 98.31 77 GLU B CA 1
ATOM 1919 C C . GLU B 1 77 ? 4.695 3.426 8.953 1 98.31 77 GLU B C 1
ATOM 1921 O O . GLU B 1 77 ? 4.969 3.32 10.148 1 98.31 77 GLU B O 1
ATOM 1926 N N . LEU B 1 78 ? 4.316 4.547 8.375 1 98.81 78 LEU B N 1
ATOM 1927 C CA . LEU B 1 78 ? 4.125 5.75 9.18 1 98.81 78 LEU B CA 1
ATOM 1928 C C . LEU B 1 78 ? 2.994 5.559 10.188 1 98.81 78 LEU B C 1
ATOM 1930 O O . LEU B 1 78 ? 3.082 6.027 11.32 1 98.81 78 LEU B O 1
ATOM 1934 N N . ASP B 1 79 ? 1.938 4.918 9.742 1 98.5 79 ASP B N 1
ATOM 1935 C CA . ASP B 1 79 ? 0.821 4.633 10.641 1 98.5 79 ASP B CA 1
ATOM 1936 C C . ASP B 1 79 ? 1.271 3.785 11.828 1 98.5 79 ASP B C 1
ATOM 1938 O O . ASP B 1 79 ? 0.876 4.043 12.961 1 98.5 79 ASP B O 1
ATOM 1942 N N . ASP B 1 80 ? 2.049 2.762 11.562 1 98.12 80 ASP B N 1
ATOM 1943 C CA . ASP B 1 80 ? 2.578 1.922 12.633 1 98.12 80 ASP B CA 1
ATOM 1944 C C . ASP B 1 80 ? 3.402 2.744 13.617 1 98.12 80 ASP B C 1
ATOM 1946 O O . ASP B 1 80 ? 3.273 2.578 14.836 1 98.12 80 ASP B O 1
ATOM 1950 N N . LEU B 1 81 ? 4.266 3.584 13.086 1 98.69 81 LEU B N 1
ATOM 1951 C CA . LEU B 1 81 ? 5.125 4.414 13.922 1 98.69 81 LEU B CA 1
ATOM 1952 C C . LEU B 1 81 ? 4.301 5.387 14.758 1 98.69 81 LEU B C 1
ATOM 1954 O O . LEU B 1 81 ? 4.602 5.613 15.938 1 98.69 81 LEU B O 1
ATOM 1958 N N . LEU B 1 82 ? 3.275 5.98 14.172 1 98.75 82 LEU B N 1
ATOM 1959 C CA . LEU B 1 82 ? 2.363 6.863 14.891 1 98.75 82 LEU B CA 1
ATOM 1960 C C . LEU B 1 82 ? 1.729 6.145 16.078 1 98.75 82 LEU B C 1
ATOM 1962 O O . LEU B 1 82 ? 1.656 6.695 17.172 1 98.75 82 LEU B O 1
ATOM 1966 N N . GLU B 1 83 ? 1.293 4.922 15.875 1 98.25 83 GLU B N 1
ATOM 1967 C CA . GLU B 1 83 ? 0.654 4.145 16.938 1 98.25 83 GLU B CA 1
ATOM 1968 C C . GLU B 1 83 ? 1.646 3.797 18.047 1 98.25 83 GLU B C 1
ATOM 1970 O O . GLU B 1 83 ? 1.296 3.811 19.219 1 98.25 83 GLU B O 1
ATOM 1975 N N . GLU B 1 84 ? 2.85 3.457 17.641 1 98.44 84 GLU B N 1
ATOM 1976 C CA . GLU B 1 84 ? 3.891 3.17 18.625 1 98.44 84 GLU B CA 1
ATOM 1977 C C . GLU B 1 84 ? 4.164 4.383 19.516 1 98.44 84 GLU B C 1
ATOM 1979 O O . GLU B 1 84 ? 4.336 4.246 20.734 1 98.44 84 GLU B O 1
ATOM 1984 N N . ILE B 1 85 ? 4.234 5.504 18.875 1 98.62 85 ILE B N 1
ATOM 1985 C CA . ILE B 1 85 ? 4.5 6.738 19.609 1 98.62 85 ILE B CA 1
ATOM 1986 C C . ILE B 1 85 ? 3.355 7.02 20.594 1 98.62 85 ILE B C 1
ATOM 1988 O O . ILE B 1 85 ? 3.588 7.395 21.734 1 98.62 85 ILE B O 1
ATOM 1992 N N . ASN B 1 86 ? 2.129 6.805 20.125 1 96.5 86 ASN B N 1
ATOM 1993 C CA . ASN B 1 86 ? 0.959 7 20.984 1 96.5 86 ASN B CA 1
ATOM 1994 C C . ASN B 1 86 ? 1.006 6.105 22.219 1 96.5 86 ASN B C 1
ATOM 1996 O O . ASN B 1 86 ? 0.465 6.457 23.266 1 96.5 86 ASN B O 1
ATOM 2000 N N . ASP B 1 87 ? 1.67 5.012 22.109 1 97 87 ASP B N 1
ATOM 2001 C CA . ASP B 1 87 ? 1.714 4.035 23.188 1 97 87 ASP B CA 1
ATOM 2002 C C . ASP B 1 87 ? 2.965 4.215 24.047 1 97 87 ASP B C 1
ATOM 2004 O O . ASP B 1 87 ? 3.275 3.373 24.891 1 97 87 ASP B O 1
ATOM 2008 N N . THR B 1 88 ? 3.682 5.238 23.844 1 98.44 88 THR B N 1
ATOM 2009 C CA . THR B 1 88 ? 4.926 5.504 24.547 1 98.44 88 THR B CA 1
ATOM 2010 C C . THR B 1 88 ? 4.789 6.738 25.438 1 98.44 88 THR B C 1
ATOM 2012 O O . THR B 1 88 ? 4.176 7.73 25.031 1 98.44 88 THR B O 1
ATOM 2015 N N . GLU B 1 89 ? 5.371 6.695 26.641 1 98.31 89 GLU B N 1
ATOM 2016 C CA . GLU B 1 89 ? 5.312 7.832 27.562 1 98.31 89 GLU B CA 1
ATOM 2017 C C . GLU B 1 89 ? 5.965 9.062 26.938 1 98.31 89 GLU B C 1
ATOM 2019 O O . GLU B 1 89 ? 7.148 9.039 26.594 1 98.31 89 GLU B O 1
ATOM 2024 N N . MET B 1 90 ? 5.262 10.18 26.875 1 98.31 90 MET B N 1
ATOM 2025 C CA . MET B 1 90 ? 5.645 11.359 26.094 1 98.31 90 MET B CA 1
ATOM 2026 C C . MET B 1 90 ? 6.902 12 26.672 1 98.31 90 MET B C 1
ATOM 2028 O O . MET B 1 90 ? 7.668 12.641 25.938 1 98.31 90 MET B O 1
ATOM 2032 N N . ASP B 1 91 ? 7.141 11.867 27.938 1 97.88 91 ASP B N 1
ATOM 2033 C CA . ASP B 1 91 ? 8.305 12.508 28.547 1 97.88 91 ASP B CA 1
ATOM 2034 C C . ASP B 1 91 ? 9.5 11.562 28.578 1 97.88 91 ASP B C 1
ATOM 2036 O O . ASP B 1 91 ? 10.547 11.891 29.141 1 97.88 91 ASP B O 1
ATOM 2040 N N . SER B 1 92 ? 9.406 10.398 27.953 1 98.25 92 SER B N 1
ATOM 2041 C CA . SER B 1 92 ? 10.484 9.414 27.953 1 98.25 92 SER B CA 1
ATOM 2042 C C . SER B 1 92 ? 11.461 9.664 26.812 1 98.25 92 SER B C 1
ATOM 2044 O O . SER B 1 92 ? 11.086 10.219 25.781 1 98.25 92 SER B O 1
ATOM 2046 N N . PRO B 1 93 ? 12.734 9.242 27 1 98 93 PRO B N 1
ATOM 2047 C CA . PRO B 1 93 ? 13.688 9.305 25.891 1 98 93 PRO B CA 1
ATOM 2048 C C . PRO B 1 93 ? 13.234 8.484 24.688 1 98 93 PRO B C 1
ATOM 2050 O O . PRO B 1 93 ? 13.523 8.852 23.547 1 98 93 PRO B O 1
ATOM 2053 N N . ALA B 1 94 ? 12.523 7.453 24.906 1 98.56 94 ALA B N 1
ATOM 2054 C CA . ALA B 1 94 ? 12.031 6.602 23.828 1 98.56 94 ALA B CA 1
ATOM 2055 C C . ALA B 1 94 ? 11.031 7.355 22.938 1 98.56 94 ALA B C 1
ATOM 2057 O O . ALA B 1 94 ? 11.031 7.191 21.719 1 98.56 94 ALA B O 1
ATOM 2058 N N . TRP B 1 95 ? 10.164 8.141 23.562 1 98.69 95 TRP B N 1
ATOM 2059 C CA . TRP B 1 95 ? 9.203 8.93 22.812 1 98.69 95 TRP B CA 1
ATOM 2060 C C . TRP B 1 95 ? 9.906 9.883 21.859 1 98.69 95 TRP B C 1
ATOM 2062 O O . TRP B 1 95 ? 9.547 9.984 20.688 1 98.69 95 TRP B O 1
ATOM 2072 N N . LEU B 1 96 ? 10.883 10.57 22.391 1 98.25 96 LEU B N 1
ATOM 2073 C CA . LEU B 1 96 ? 11.609 11.555 21.594 1 98.25 96 LEU B CA 1
ATOM 2074 C C . LEU B 1 96 ? 12.312 10.891 20.406 1 98.25 96 LEU B C 1
ATOM 2076 O O . LEU B 1 96 ? 12.336 11.438 19.312 1 98.25 96 LEU B O 1
ATOM 2080 N N . GLU B 1 97 ? 12.953 9.781 20.672 1 98.62 97 GLU B N 1
ATOM 2081 C CA . GLU B 1 97 ? 13.633 9.047 19.609 1 98.62 97 GLU B CA 1
ATOM 2082 C C . GLU B 1 97 ? 12.656 8.633 18.5 1 98.62 97 GLU B C 1
ATOM 2084 O O . GLU B 1 97 ? 12.945 8.789 17.312 1 98.62 97 GLU B O 1
ATOM 2089 N N . LYS B 1 98 ? 11.492 8.078 18.875 1 98.81 98 LYS B N 1
ATOM 2090 C CA . LYS B 1 98 ? 10.477 7.668 17.906 1 98.81 98 LYS B CA 1
ATOM 2091 C C . LYS B 1 98 ? 9.914 8.875 17.156 1 98.81 98 LYS B C 1
ATOM 2093 O O . LYS B 1 98 ? 9.609 8.781 15.969 1 98.81 98 LYS B O 1
ATOM 2098 N N . PHE B 1 99 ? 9.75 9.984 17.891 1 98.88 99 PHE B N 1
ATOM 2099 C CA . PHE B 1 99 ? 9.258 11.195 17.25 1 98.88 99 PHE B CA 1
ATOM 2100 C C . PHE B 1 99 ? 10.25 11.688 16.203 1 98.88 99 PHE B C 1
ATOM 2102 O O . PHE B 1 99 ? 9.852 12.109 15.109 1 98.88 99 PHE B O 1
ATOM 2109 N N . LYS B 1 100 ? 11.492 11.711 16.516 1 98.81 100 LYS B N 1
ATOM 2110 C CA . LYS B 1 100 ? 12.508 12.133 15.555 1 98.81 100 LYS B CA 1
ATOM 2111 C C . LYS B 1 100 ? 12.477 11.266 14.305 1 98.81 100 LYS B C 1
ATOM 2113 O O . LYS B 1 100 ? 12.602 11.766 13.188 1 98.81 100 LYS B O 1
ATOM 2118 N N . GLN B 1 101 ? 12.352 9.992 14.531 1 98.88 101 GLN B N 1
ATOM 2119 C CA . GLN B 1 101 ? 12.234 9.078 13.398 1 98.88 101 GLN B CA 1
ATOM 2120 C C . GLN B 1 101 ? 10.992 9.391 12.57 1 98.88 101 GLN B C 1
ATOM 2122 O O . GLN B 1 101 ? 11.047 9.414 11.344 1 98.88 101 GLN B O 1
ATOM 2127 N N . LEU B 1 102 ? 9.883 9.562 13.227 1 98.94 102 LEU B N 1
ATOM 2128 C CA . LEU B 1 102 ? 8.641 9.883 12.531 1 98.94 102 LEU B CA 1
ATOM 2129 C C . LEU B 1 102 ? 8.789 11.156 11.711 1 98.94 102 LEU B C 1
ATOM 2131 O O . LEU B 1 102 ? 8.359 11.211 10.555 1 98.94 102 LEU B O 1
ATOM 2135 N N . ARG B 1 103 ? 9.305 12.195 12.336 1 98.88 103 ARG B N 1
ATOM 2136 C CA . ARG B 1 103 ? 9.477 13.469 11.633 1 98.88 103 ARG B CA 1
ATOM 2137 C C . ARG B 1 103 ? 10.312 13.281 10.367 1 98.88 103 ARG B C 1
ATOM 2139 O O . ARG B 1 103 ? 9.953 13.773 9.297 1 98.88 103 ARG B O 1
ATOM 2146 N N . HIS B 1 104 ? 11.398 12.586 10.539 1 98.88 104 HIS B N 1
ATOM 2147 C CA . HIS B 1 104 ? 12.266 12.32 9.391 1 98.88 104 HIS B CA 1
ATOM 2148 C C . HIS B 1 104 ? 11.508 11.562 8.297 1 98.88 104 HIS B C 1
ATOM 2150 O O . HIS B 1 104 ? 11.523 11.977 7.137 1 98.88 104 HIS B O 1
ATOM 2156 N N . ASP B 1 105 ? 10.93 10.461 8.633 1 98.88 105 ASP B N 1
ATOM 2157 C CA . ASP B 1 105 ? 10.25 9.602 7.668 1 98.88 105 ASP B CA 1
ATOM 2158 C C . ASP B 1 105 ? 9.086 10.336 7.008 1 98.88 105 ASP B C 1
ATOM 2160 O O . ASP B 1 105 ? 8.867 10.203 5.801 1 98.88 105 ASP B O 1
ATOM 2164 N N . TYR B 1 106 ? 8.32 11.07 7.77 1 98.94 106 TYR B N 1
ATOM 2165 C CA . TYR B 1 106 ? 7.16 11.789 7.242 1 98.94 106 TYR B CA 1
ATOM 2166 C C . TYR B 1 106 ? 7.594 12.898 6.297 1 98.94 106 TYR B C 1
ATOM 2168 O O . TYR B 1 106 ? 7.031 13.055 5.211 1 98.94 106 TYR B O 1
ATOM 2176 N N . GLU B 1 107 ? 8.508 13.695 6.715 1 98.94 107 GLU B N 1
ATOM 2177 C CA . GLU B 1 107 ? 8.984 14.773 5.852 1 98.94 107 GLU B CA 1
ATOM 2178 C C . GLU B 1 107 ? 9.594 14.219 4.566 1 98.94 107 GLU B C 1
ATOM 2180 O O . GLU B 1 107 ? 9.414 14.789 3.49 1 98.94 107 GLU B O 1
ATOM 2185 N N . HIS B 1 108 ? 10.352 13.117 4.68 1 98.81 108 HIS B N 1
ATOM 2186 C CA . HIS B 1 108 ? 10.852 12.445 3.484 1 98.81 108 HIS B CA 1
ATOM 2187 C C . HIS B 1 108 ? 9.703 12.039 2.564 1 98.81 108 HIS B C 1
ATOM 2189 O O . HIS B 1 108 ? 9.766 12.273 1.354 1 98.81 108 HIS B O 1
ATOM 2195 N N . HIS B 1 109 ? 8.648 11.445 3.113 1 98.94 109 HIS B N 1
ATOM 2196 C CA . HIS B 1 109 ? 7.484 11 2.35 1 98.94 109 HIS B CA 1
ATOM 2197 C C . HIS B 1 109 ? 6.836 12.172 1.613 1 98.94 109 HIS B C 1
ATOM 2199 O O . HIS B 1 109 ? 6.57 12.078 0.412 1 98.94 109 HIS B O 1
ATOM 2205 N N . ILE B 1 110 ? 6.574 13.281 2.287 1 98.88 110 ILE B N 1
ATOM 2206 C CA . ILE B 1 110 ? 5.84 14.367 1.646 1 98.88 110 ILE B CA 1
ATOM 2207 C C . ILE B 1 110 ? 6.754 15.094 0.661 1 98.88 110 ILE B C 1
ATOM 2209 O O . ILE B 1 110 ? 6.297 15.578 -0.38 1 98.88 110 ILE B O 1
ATOM 2213 N N . ASP B 1 111 ? 8.078 15.188 0.932 1 98.88 111 ASP B N 1
ATOM 2214 C CA . ASP B 1 111 ? 9.008 15.742 -0.046 1 98.88 111 ASP B CA 1
ATOM 2215 C C . ASP B 1 111 ? 9.023 14.914 -1.326 1 98.88 111 ASP B C 1
ATOM 2217 O O . ASP B 1 111 ? 9.016 15.461 -2.43 1 98.88 111 ASP B O 1
ATOM 2221 N N . GLU B 1 112 ? 9.109 13.641 -1.176 1 98.81 112 GLU B N 1
ATOM 2222 C CA . GLU B 1 112 ? 9.086 12.75 -2.33 1 98.81 112 GLU B CA 1
ATOM 2223 C C . GLU B 1 112 ? 7.797 12.922 -3.129 1 98.81 112 GLU B C 1
ATOM 2225 O O . GLU B 1 112 ? 7.824 12.938 -4.363 1 98.81 112 GLU B O 1
ATOM 2230 N N . GLU B 1 113 ? 6.715 12.984 -2.441 1 98.88 113 GLU B N 1
ATOM 2231 C CA . GLU B 1 113 ? 5.438 13.195 -3.115 1 98.88 113 GLU B CA 1
ATOM 2232 C C . GLU B 1 113 ? 5.453 14.477 -3.947 1 98.88 113 GLU B C 1
ATOM 2234 O O . GLU B 1 113 ? 5.125 14.453 -5.137 1 98.88 113 GLU B O 1
ATOM 2239 N N . GLU B 1 114 ? 5.844 15.562 -3.346 1 98.75 114 GLU B N 1
ATOM 2240 C CA . GLU B 1 114 ? 5.82 16.875 -3.982 1 98.75 114 GLU B CA 1
ATOM 2241 C C . GLU B 1 114 ? 6.816 16.953 -5.133 1 98.75 114 GLU B C 1
ATOM 2243 O O . GLU B 1 114 ? 6.555 17.594 -6.148 1 98.75 114 GLU B O 1
ATOM 2248 N N . ASP B 1 115 ? 7.906 16.188 -5.035 1 97.75 115 ASP B N 1
ATOM 2249 C CA . ASP B 1 115 ? 8.992 16.312 -6.004 1 97.75 115 ASP B CA 1
ATOM 2250 C C . ASP B 1 115 ? 8.836 15.297 -7.129 1 97.75 115 ASP B C 1
ATOM 2252 O O . ASP B 1 115 ? 9.273 15.539 -8.258 1 97.75 115 ASP B O 1
ATOM 2256 N N . GLU B 1 116 ? 8.25 14.164 -6.832 1 98.56 116 GLU B N 1
ATOM 2257 C CA . GLU B 1 116 ? 8.305 13.07 -7.805 1 98.56 116 GLU B CA 1
ATOM 2258 C C . GLU B 1 116 ? 6.91 12.516 -8.078 1 98.56 116 GLU B C 1
ATOM 2260 O O . GLU B 1 116 ? 6.516 12.367 -9.242 1 98.56 116 GLU B O 1
ATOM 2265 N N . ILE B 1 117 ? 6.141 12.211 -7.074 1 98.81 117 ILE B N 1
ATOM 2266 C CA . ILE B 1 117 ? 4.887 11.477 -7.238 1 98.81 117 ILE B CA 1
ATOM 2267 C C . ILE B 1 117 ? 3.863 12.359 -7.949 1 98.81 117 ILE B C 1
ATOM 2269 O O . ILE B 1 117 ? 3.145 11.898 -8.836 1 98.81 117 ILE B O 1
ATOM 2273 N N . PHE B 1 118 ? 3.791 13.625 -7.555 1 98.69 118 PHE B N 1
ATOM 2274 C CA . PHE B 1 118 ? 2.852 14.547 -8.188 1 98.69 118 PHE B CA 1
ATOM 2275 C C . PHE B 1 118 ? 3.146 14.68 -9.68 1 98.69 118 PHE B C 1
ATOM 2277 O O . PHE B 1 118 ? 2.227 14.703 -10.5 1 98.69 118 PHE B O 1
ATOM 2284 N N . ALA B 1 119 ? 4.414 14.781 -10.047 1 98.5 119 ALA B N 1
ATOM 2285 C CA . ALA B 1 119 ? 4.789 14.867 -11.453 1 98.5 119 ALA B CA 1
ATOM 2286 C C . ALA B 1 119 ? 4.355 13.617 -12.219 1 98.5 119 ALA B C 1
ATOM 2288 O O . ALA B 1 119 ? 3.82 13.719 -13.328 1 98.5 119 ALA B O 1
ATOM 2289 N N . ARG B 1 120 ? 4.598 12.453 -11.68 1 98.56 120 ARG B N 1
ATOM 2290 C CA . ARG B 1 120 ? 4.168 11.203 -12.289 1 98.56 120 ARG B CA 1
ATOM 2291 C C . ARG B 1 120 ? 2.652 11.164 -12.461 1 98.56 120 ARG B C 1
ATOM 2293 O O . ARG B 1 120 ? 2.146 10.727 -13.492 1 98.56 120 ARG B O 1
ATOM 2300 N N . ALA B 1 121 ? 1.966 11.586 -11.453 1 98.56 121 ALA B N 1
ATOM 2301 C CA . ALA B 1 121 ? 0.506 11.594 -11.492 1 98.56 121 ALA B CA 1
ATOM 2302 C C . ALA B 1 121 ? -0.004 12.484 -12.617 1 98.56 121 ALA B C 1
ATOM 2304 O O . ALA B 1 121 ? -0.934 12.117 -13.344 1 98.56 121 ALA B O 1
ATOM 2305 N N . LYS B 1 122 ? 0.621 13.648 -12.773 1 97.94 122 LYS B N 1
ATOM 2306 C CA . LYS B 1 122 ? 0.219 14.578 -13.82 1 97.94 122 LYS B CA 1
ATOM 2307 C C . LYS B 1 122 ? 0.459 13.984 -15.203 1 97.94 122 LYS B C 1
ATOM 2309 O O . LYS B 1 122 ? -0.256 14.297 -16.156 1 97.94 122 LYS B O 1
ATOM 2314 N N . GLU B 1 123 ? 1.422 13.133 -15.312 1 98.25 123 GLU B N 1
ATOM 2315 C CA . GLU B 1 123 ? 1.729 12.469 -16.578 1 98.25 123 GLU B CA 1
ATOM 2316 C C . GLU B 1 123 ? 0.705 11.383 -16.906 1 98.25 123 GLU B C 1
ATOM 2318 O O . GLU B 1 123 ? 0.353 11.18 -18.062 1 98.25 123 GLU B O 1
ATOM 2323 N N . VAL B 1 124 ? 0.156 10.719 -15.875 1 98.44 124 VAL B N 1
ATOM 2324 C CA . VAL B 1 124 ? -0.518 9.469 -16.203 1 98.44 124 VAL B CA 1
ATOM 2325 C C . VAL B 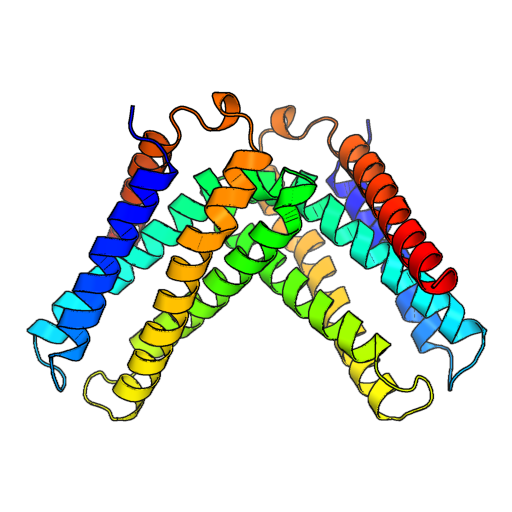1 124 ? -2.01 9.594 -15.898 1 98.44 124 VAL B C 1
ATOM 2327 O O . VAL B 1 124 ? -2.812 8.781 -16.359 1 98.44 124 VAL B O 1
ATOM 2330 N N . ILE B 1 125 ? -2.393 10.5 -15.109 1 98.19 125 ILE B N 1
ATOM 2331 C CA . ILE B 1 125 ? -3.809 10.695 -14.812 1 98.19 125 ILE B CA 1
ATOM 2332 C C . ILE B 1 125 ? -4.359 11.844 -15.656 1 98.19 125 ILE B C 1
ATOM 2334 O O . ILE B 1 125 ? -3.984 13 -15.461 1 98.19 125 ILE B O 1
ATOM 2338 N N . PRO B 1 126 ? -5.266 11.531 -16.547 1 97.31 126 PRO B N 1
ATOM 2339 C CA . PRO B 1 126 ? -5.902 12.617 -17.297 1 97.31 126 PRO B CA 1
ATOM 2340 C C . PRO B 1 126 ? -6.57 13.648 -16.391 1 97.31 126 PRO B C 1
ATOM 2342 O O . PRO B 1 126 ? -7.18 13.289 -15.383 1 97.31 126 PRO B O 1
ATOM 2345 N N . GLU B 1 127 ? -6.422 14.859 -16.812 1 94.94 127 GLU B N 1
ATOM 2346 C CA . GLU B 1 127 ? -6.898 15.969 -15.992 1 94.94 127 GLU B CA 1
ATOM 2347 C C . GLU B 1 127 ? -8.391 15.828 -15.688 1 94.94 127 GLU B C 1
ATOM 2349 O O . GLU B 1 127 ? -8.828 16.156 -14.578 1 94.94 127 GLU B O 1
ATOM 2354 N N . ASP B 1 128 ? -9.156 15.359 -16.562 1 95.56 128 ASP B N 1
ATOM 2355 C CA . ASP B 1 128 ? -10.602 15.258 -16.391 1 95.56 128 ASP B CA 1
ATOM 2356 C C . ASP B 1 128 ? -10.953 14.172 -15.375 1 95.56 128 ASP B C 1
ATOM 2358 O O . ASP B 1 128 ? -12.023 14.211 -14.758 1 95.56 128 ASP B O 1
ATOM 2362 N N . GLU B 1 129 ? -10.062 13.172 -15.172 1 95.62 129 GLU B N 1
ATOM 2363 C CA . GLU B 1 129 ? -10.312 12.078 -14.234 1 95.62 129 GLU B CA 1
ATOM 2364 C C . GLU B 1 129 ? -10.023 12.508 -12.797 1 95.62 129 GLU B C 1
ATOM 2366 O O . GLU B 1 129 ? -10.414 11.828 -11.852 1 95.62 129 GLU B O 1
ATOM 2371 N N . ILE B 1 130 ? -9.352 13.648 -12.656 1 95.19 130 ILE B N 1
ATOM 2372 C CA . ILE B 1 130 ? -8.953 14.031 -11.305 1 95.19 130 ILE B CA 1
ATOM 2373 C C . ILE B 1 130 ? -9.461 15.438 -10.992 1 95.19 130 ILE B C 1
ATOM 2375 O O . ILE B 1 130 ? -9.305 15.922 -9.867 1 95.19 130 ILE B O 1
ATOM 2379 N N . ALA B 1 131 ? -10.156 15.977 -11.977 1 93.06 131 ALA B N 1
ATOM 2380 C CA . ALA B 1 131 ? -10.805 17.266 -11.766 1 93.06 131 ALA B CA 1
ATOM 2381 C C . ALA B 1 131 ? -11.828 17.172 -10.641 1 93.06 131 ALA B C 1
ATOM 2383 O O . ALA B 1 131 ? -12.625 16.234 -10.586 1 93.06 131 ALA B O 1
ATOM 2384 N N . GLY B 1 132 ? -11.82 18.109 -9.688 1 94.94 132 GLY B N 1
ATOM 2385 C CA . GLY B 1 132 ? -12.766 18.141 -8.586 1 94.94 132 GLY B CA 1
ATOM 2386 C C . GLY B 1 132 ? -12.312 17.328 -7.391 1 94.94 132 GLY B C 1
ATOM 2387 O O . GLY B 1 132 ? -12.953 17.359 -6.336 1 94.94 132 GLY B O 1
ATOM 2388 N N . TYR B 1 133 ? -11.211 16.719 -7.523 1 96.62 133 TYR B N 1
ATOM 2389 C CA . TYR B 1 133 ? -10.82 15.797 -6.461 1 96.62 133 TYR B CA 1
ATOM 2390 C C . TYR B 1 133 ? -10.109 16.531 -5.332 1 96.62 133 TYR B C 1
ATOM 2392 O O . TYR B 1 133 ? -9.922 15.984 -4.246 1 96.62 133 TYR B O 1
ATOM 2400 N N . GLY B 1 134 ? -9.695 17.797 -5.566 1 97.56 134 GLY B N 1
ATOM 2401 C CA . GLY B 1 134 ? -9.312 18.609 -4.426 1 97.56 134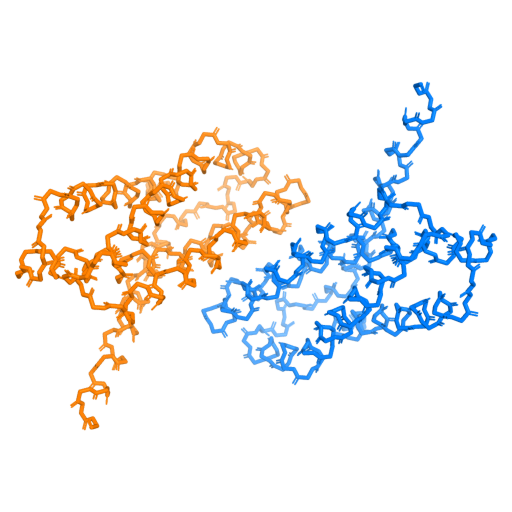 GLY B CA 1
ATOM 2402 C C . GLY B 1 134 ? -10.422 18.766 -3.404 1 97.56 134 GLY B C 1
ATOM 2403 O O . GLY B 1 134 ? -10.18 18.656 -2.199 1 97.56 134 GLY B O 1
ATOM 2404 N N . GLU B 1 135 ? -11.625 18.969 -3.895 1 97.5 135 GLU B N 1
ATOM 2405 C CA . GLU B 1 135 ? -12.781 19.094 -3.016 1 97.5 135 GLU B CA 1
ATOM 2406 C C . GLU B 1 135 ? -13.141 17.766 -2.383 1 97.5 135 GLU B C 1
ATOM 2408 O O . GLU B 1 135 ? -13.516 17.703 -1.209 1 97.5 135 GLU B O 1
ATOM 2413 N N . ARG B 1 136 ? -13.039 16.719 -3.176 1 97.44 136 ARG B N 1
ATOM 2414 C CA . ARG B 1 136 ? -13.32 15.391 -2.637 1 97.44 136 ARG B CA 1
ATOM 2415 C C . ARG B 1 136 ? -12.336 15.023 -1.532 1 97.44 136 ARG B C 1
ATOM 2417 O O . ARG B 1 136 ? -12.711 14.391 -0.545 1 97.44 136 ARG B O 1
ATOM 2424 N N . PHE B 1 137 ? -11.125 15.391 -1.746 1 98.69 137 PHE B N 1
ATOM 2425 C CA . PHE B 1 137 ? -10.094 15.18 -0.733 1 98.69 137 PHE B CA 1
ATOM 2426 C C . PHE B 1 137 ? -10.469 15.875 0.57 1 98.69 137 PHE B C 1
ATOM 2428 O O . PHE B 1 137 ? -10.422 15.266 1.641 1 98.69 137 PHE B O 1
ATOM 2435 N N . ARG B 1 138 ? -10.805 17.078 0.464 1 98.19 138 ARG B N 1
ATOM 2436 C CA . ARG B 1 138 ? -11.172 17.844 1.653 1 98.19 138 ARG B CA 1
ATOM 2437 C C . ARG B 1 138 ? -12.375 17.219 2.35 1 98.19 138 ARG B C 1
ATOM 2439 O O . ARG B 1 138 ? -12.398 17.094 3.576 1 98.19 138 ARG B O 1
ATOM 2446 N N . ALA B 1 139 ? -13.375 16.906 1.556 1 98.06 139 ALA B N 1
ATOM 2447 C CA . ALA B 1 139 ? -14.586 16.312 2.121 1 98.06 139 ALA B CA 1
ATOM 2448 C C . ALA B 1 139 ? -14.273 15 2.836 1 98.06 139 ALA B C 1
ATOM 2450 O O . ALA B 1 139 ? -14.766 14.758 3.945 1 98.06 139 ALA B O 1
ATOM 2451 N N . ARG B 1 140 ? -13.484 14.203 2.193 1 98.12 140 ARG B N 1
ATOM 2452 C CA . ARG B 1 140 ? -13.148 12.906 2.775 1 98.12 140 ARG B CA 1
ATOM 2453 C C . ARG B 1 140 ? -12.312 13.07 4.043 1 98.12 140 ARG B C 1
ATOM 2455 O O . ARG B 1 140 ? -12.469 12.305 4.996 1 98.12 140 ARG B O 1
ATOM 2462 N N . LYS B 1 141 ? -11.375 13.945 3.984 1 98.31 141 LYS B N 1
ATOM 2463 C CA . LYS B 1 141 ? -10.562 14.219 5.164 1 98.31 141 LYS B CA 1
ATOM 2464 C C . LYS B 1 141 ? -11.43 14.617 6.352 1 98.31 141 LYS B C 1
ATOM 2466 O O . LYS B 1 141 ? -11.211 14.156 7.477 1 98.31 141 LYS B O 1
ATOM 2471 N N . GLU B 1 142 ? -12.375 15.43 6.094 1 97.62 142 GLU B N 1
ATOM 2472 C CA . GLU B 1 142 ? -13.297 15.859 7.145 1 97.62 142 GLU B CA 1
ATOM 2473 C C . GLU B 1 142 ? -14.117 14.695 7.672 1 97.62 142 GLU B C 1
ATOM 2475 O O . GLU B 1 142 ? -14.375 14.594 8.875 1 97.62 142 GLU B O 1
ATOM 2480 N N . GLU B 1 143 ? -14.609 13.875 6.766 1 97.44 143 GLU B N 1
ATOM 2481 C CA . GLU B 1 143 ? -15.344 12.68 7.176 1 97.44 143 GLU B CA 1
ATOM 2482 C C . GLU B 1 143 ? -14.508 11.805 8.109 1 97.44 143 GLU B C 1
ATOM 2484 O O . GLU B 1 143 ? -15.008 11.312 9.117 1 97.44 143 GLU B O 1
ATOM 2489 N N . GLU B 1 144 ? -13.273 11.609 7.734 1 96.44 144 GLU B N 1
ATOM 2490 C CA . GLU B 1 144 ? -12.391 10.773 8.539 1 96.44 144 GLU B CA 1
ATOM 2491 C C . GLU B 1 144 ? -12.141 11.383 9.914 1 96.44 144 GLU B C 1
ATOM 2493 O O . GLU B 1 144 ? -12.055 10.672 10.914 1 96.44 144 GLU B O 1
ATOM 2498 N N . ARG B 1 145 ? -11.953 12.664 9.938 1 94.81 145 ARG B N 1
ATOM 2499 C CA . ARG B 1 145 ? -11.773 13.352 11.211 1 94.81 145 ARG B CA 1
ATOM 2500 C C . ARG B 1 145 ? -12.961 13.117 12.133 1 94.81 145 ARG B C 1
ATOM 2502 O O . ARG B 1 145 ? -12.789 12.945 13.344 1 94.81 145 ARG B O 1
ATOM 2509 N N . GLY B 1 146 ? -14.148 13.109 11.516 1 92.31 146 GLY B N 1
ATOM 2510 C CA . GLY B 1 146 ? -15.344 12.82 12.289 1 92.31 146 GLY B CA 1
ATOM 2511 C C . GLY B 1 146 ? -15.359 11.422 12.867 1 92.31 146 GLY B C 1
ATOM 2512 O O . GLY B 1 146 ? -15.781 11.219 14.008 1 92.31 146 GLY B O 1
ATOM 2513 N N . LEU B 1 147 ? -14.906 10.508 12.133 1 89.06 147 LEU B N 1
ATOM 2514 C CA . LEU B 1 147 ? -14.852 9.125 12.578 1 89.06 147 LEU B CA 1
ATOM 2515 C C . LEU B 1 147 ? -13.867 8.961 13.727 1 89.06 147 LEU B C 1
ATOM 2517 O O . LEU B 1 147 ? -14.117 8.203 14.672 1 89.06 147 LEU B O 1
ATOM 2521 N N . ILE B 1 148 ? -12.758 9.641 13.68 1 88.19 148 ILE B N 1
ATOM 2522 C CA . ILE B 1 148 ? -11.75 9.594 14.727 1 88.19 148 ILE B CA 1
ATOM 2523 C C . ILE B 1 148 ? -12.32 10.195 16.016 1 88.19 148 ILE B C 1
ATOM 2525 O O . ILE B 1 148 ? -12.117 9.656 17.109 1 88.19 148 ILE B O 1
ATOM 2529 N N . ASP B 1 149 ? -13.07 11.164 15.844 1 85.31 149 ASP B N 1
ATOM 2530 C CA . ASP B 1 149 ? -13.68 11.836 16.984 1 85.31 149 ASP B CA 1
ATOM 2531 C C . ASP B 1 149 ? -14.742 10.953 17.641 1 85.31 149 ASP B C 1
ATOM 2533 O O . ASP B 1 149 ? -14.867 10.93 18.859 1 85.31 149 ASP B O 1
ATOM 2537 N N . ASP B 1 150 ? -15.453 10.297 16.859 1 82.88 150 ASP B N 1
ATOM 2538 C CA . ASP B 1 150 ? -16.5 9.414 17.375 1 82.88 150 ASP B CA 1
ATOM 2539 C C . ASP B 1 150 ? -15.891 8.234 18.141 1 82.88 150 ASP B C 1
ATOM 2541 O O . ASP B 1 150 ? -16.422 7.824 19.172 1 82.88 150 ASP B O 1
ATOM 2545 N N . LYS B 1 151 ? -14.844 7.73 17.625 1 77 151 LYS B N 1
ATOM 2546 C CA . LYS B 1 151 ? -14.18 6.621 18.297 1 77 151 LYS B CA 1
ATOM 2547 C C . LYS B 1 151 ? -13.609 7.055 19.641 1 77 151 LYS B C 1
ATOM 2549 O O . LYS B 1 151 ? -13.641 6.293 20.609 1 77 151 LYS B O 1
ATOM 2554 N N . LYS B 1 152 ? -13.18 8.227 19.578 1 70.38 152 LYS B N 1
ATOM 2555 C CA . LYS B 1 152 ? -12.68 8.758 20.844 1 70.38 152 LYS B CA 1
ATOM 2556 C C . LYS B 1 152 ? -13.805 8.922 21.859 1 70.38 152 LYS B C 1
ATOM 2558 O O . LYS B 1 152 ? -13.625 8.656 23.047 1 70.38 152 LYS B O 1
ATOM 2563 N N . LYS B 1 153 ? -14.883 9.312 21.453 1 71 153 LYS B N 1
ATOM 2564 C CA . LYS B 1 153 ? -16.031 9.516 22.344 1 71 153 LYS B CA 1
ATOM 2565 C C . LYS B 1 153 ? -16.547 8.188 22.891 1 71 153 LYS B C 1
ATOM 2567 O O . LYS B 1 153 ? -16.891 8.086 24.062 1 71 153 LYS B O 1
ATOM 2572 N N . ASP B 1 154 ? -16.594 7.234 22 1 65.44 154 ASP B N 1
ATOM 2573 C CA . ASP B 1 154 ? -17.062 5.922 22.438 1 65.44 154 ASP B CA 1
ATOM 2574 C C . ASP B 1 154 ? -16.125 5.324 23.484 1 65.44 154 ASP B C 1
ATOM 2576 O O . ASP B 1 154 ? -16.562 4.637 24.391 1 65.44 154 ASP B O 1
ATOM 2580 N N . HIS B 1 155 ? -14.898 5.668 23.312 1 63.06 155 HIS B N 1
ATOM 2581 C CA . HIS B 1 155 ? -13.938 5.164 24.281 1 63.06 155 HIS B CA 1
ATOM 2582 C C . HIS B 1 155 ? -14.047 5.906 25.609 1 63.06 155 HIS B C 1
ATOM 2584 O O . HIS B 1 155 ? -13.789 5.332 26.672 1 63.06 155 HIS B O 1
ATOM 2590 N N . LEU B 1 156 ? -14.398 7.113 25.484 1 54.5 156 LEU B N 1
ATOM 2591 C CA . LEU B 1 156 ? -14.594 7.898 26.703 1 54.5 156 LEU B CA 1
ATOM 2592 C C . LEU B 1 156 ? -15.883 7.5 27.406 1 54.5 156 LEU B C 1
ATOM 2594 O O . LEU B 1 156 ? -16 7.66 28.625 1 54.5 156 LEU B O 1
ATOM 2598 N N . GLU B 1 157 ? -16.844 7.133 26.656 1 50.53 157 GLU B N 1
ATOM 2599 C CA . GLU B 1 157 ? -18.109 6.723 27.25 1 50.53 157 GLU B CA 1
ATOM 2600 C C . GLU B 1 157 ? -18.031 5.301 27.797 1 50.53 157 GLU B C 1
ATOM 2602 O O . GLU B 1 157 ? -18.891 4.883 28.578 1 50.53 157 GLU B O 1
ATOM 2607 N N . ASP B 1 158 ? -17.094 4.52 27.391 1 40.88 158 ASP B N 1
ATOM 2608 C CA . ASP B 1 158 ? -16.969 3.207 28.016 1 40.88 158 ASP B CA 1
ATOM 2609 C C . ASP B 1 158 ? -16.094 3.281 29.266 1 40.88 158 ASP B C 1
ATOM 2611 O O . ASP B 1 158 ? -15.086 3.986 29.281 1 40.88 158 ASP B O 1
#

pLDDT: mean 95.56, std 9.39, range [40.28, 98.94]

Sequence (316 aa):
MADIYATIKADHDTHRELLARIADTSGASEERAEAWRTFYEDVKSHAAAEEETFYSKLMSKTWGQDSARHSVEEHAELDDLLEEINDTEMDSPAWLEKFKQLRHDYEHHIDEEEDEIFARAKEVIPEDEIAGYGERFRARKEEERGLIDDKKKDHLEDMADIYATIKADHDTHRELLARIADTSGASEERAEAWRTFYEDVKSHAAAEEETFYSKLMSKTWGQDSARHSVEEHAELDDLLEEINDTEMDSPAWLEKFKQLRHDYEHHIDEEEDEIFARAKEVIPEDEIAGYGERFRARKEEERGLIDDKKKDHLED

Secondary structure (DSSP, 8-state):
---HHHHHHHHHHHHHHHHHHHHT--TT-HHHHHHHHHHHHHHHHHHHHHIIIIIHHHHTSTTTHHHHHHHHHHHHHHHHHHHHHHTS-TTSHHHHHHHHHHHHHHHHHHHHIIIIIHHHHHHHS-HHHHTTHHHHHHHHHHHHHHHHHHHHHHHHH-/---HHHHHHHHHHHHHHHHHHHHT--TT-HHHHHHHHHHHHHHHHHHHHHIIIIIHHHHTSTTTHHHHHHHHHHHHHHHHHHHHHHTS-TTSHHHHHHHHHHHHHHHHHHHHIIIIIHHHHHHHS-HHHHTTHHHHHHHHHHHHHHHHHHHHHHHHH-

Radius of gyration: 21.5 Å; Cα contacts (8 Å, |Δi|>4): 313; chains: 2; bounding box: 45×55×54 Å

Organism: NCBI:txid1123501

InterPro domains:
  IPR012312 Hemerythrin-like [PF01814] (4-120)

Foldseek 3Di:
DDAQLVLLVVLVVVLLVLLVQLVVDAAPDPSNVVSLVVNLLLVVLLLVLCCVQPLVQLCVWPQSVVVSVVLVVLVVVLNVLSVVLVVDRCNDPVNVVSSVVSSVSSNVSVVCCSPPNVVSSPVTPDPVNNPPSSVVSVVSSVVSSVVVVVVVVVVVVD/DDAQLVLLVVLVVVLLVLLVQLVVDAAPDPSNVVSLVVNLLLVVLLLVLCCVQPLVQLCVWPQSVVVSVVLVVLVVVLNVLSVVLVVDRCNDPVNVVSSVVSSVSSNVSVVCCSPPNVVSSPVTPDPVNNPPSSVVSVVSSVVSSVVVVVVVVVVVVD

Solvent-accessible surface area (backbone atoms only — not comparable to full-atom values): 16247 Å² total; per-residue (Å²): 127,62,50,41,66,60,51,54,48,52,50,49,53,54,46,54,52,36,53,52,54,37,68,74,45,64,57,72,36,69,67,32,53,52,36,46,51,52,44,55,52,49,50,54,16,45,51,52,17,40,37,29,59,48,38,14,55,32,15,50,26,86,92,27,26,64,60,28,40,53,54,41,29,50,50,52,53,50,51,51,51,52,52,52,45,72,74,34,61,61,59,37,73,67,26,51,54,50,48,53,50,48,51,52,55,50,52,51,51,54,50,46,35,72,70,46,50,51,56,51,40,63,73,67,46,56,66,80,82,48,60,65,35,20,55,49,28,52,52,41,22,52,54,42,44,51,51,55,51,49,54,50,48,54,55,68,73,95,128,60,50,42,67,61,51,53,49,51,50,50,52,53,49,53,52,38,52,52,55,37,68,73,46,65,57,72,36,68,68,33,53,53,37,46,51,53,44,54,52,50,51,53,16,46,50,54,17,40,38,30,59,47,38,14,56,32,16,50,26,85,93,28,25,65,61,27,40,54,51,41,30,49,50,52,54,50,50,52,51,52,52,52,45,72,73,35,60,61,59,38,72,66,27,52,54,50,48,52,50,48,52,50,55,49,53,51,51,55,49,45,36,70,70,46,49,52,58,51,40,63,73,67,48,57,66,80,81,49,60,65,36,19,54,49,29,53,52,40,22,51,52,42,44,50,53,54,50,49,54,51,46,54,54,66,73,96